Protein AF-A0AA91D8T7-F1 (afdb_monomer_lite)

InterPro domains:
  IPR045374 Cas5fv helical domain [PF20158] (103-261)
  IPR047583 CRISPR-associated protein Cas5fv [cd21143] (1-328)

Structure (mmCIF, N/CA/C/O backbone):
data_AF-A0AA91D8T7-F1
#
_entry.id   AF-A0AA91D8T7-F1
#
loop_
_atom_site.group_PDB
_atom_site.id
_atom_site.type_symbol
_atom_site.label_atom_id
_atom_site.label_alt_id
_atom_site.label_comp_id
_atom_site.label_asym_id
_atom_site.label_entity_id
_atom_site.label_seq_id
_atom_site.pdbx_PDB_ins_code
_atom_site.Cartn_x
_atom_site.Cartn_y
_atom_site.Cartn_z
_atom_site.occupancy
_atom_site.B_iso_or_equiv
_atom_site.auth_seq_id
_atom_site.auth_comp_id
_atom_site.auth_asym_id
_atom_site.auth_atom_id
_atom_site.pdbx_PDB_model_num
ATOM 1 N N . MET A 1 1 ? 29.525 -0.185 -35.164 1.00 95.81 1 MET A N 1
ATOM 2 C CA . MET A 1 1 ? 28.120 0.261 -35.292 1.00 95.81 1 MET A CA 1
ATOM 3 C C . MET A 1 1 ? 27.741 1.200 -34.155 1.00 95.81 1 MET A C 1
ATOM 5 O O . MET A 1 1 ? 28.130 0.978 -33.016 1.00 95.81 1 MET A O 1
ATOM 9 N N . PHE A 1 2 ? 26.960 2.231 -34.449 1.00 97.94 2 PHE A N 1
ATOM 10 C CA . PHE A 1 2 ? 26.459 3.235 -33.519 1.00 97.94 2 PHE A CA 1
ATOM 11 C C . PHE A 1 2 ? 24.945 3.386 -33.686 1.00 97.94 2 PHE A C 1
ATOM 13 O O . PHE A 1 2 ? 24.460 3.534 -34.807 1.00 97.94 2 PHE A O 1
ATOM 20 N N . ILE A 1 3 ? 24.209 3.381 -32.575 1.00 98.12 3 ILE A N 1
ATOM 21 C CA . ILE A 1 3 ? 22.750 3.539 -32.544 1.00 98.12 3 ILE A CA 1
ATOM 22 C C . ILE A 1 3 ? 22.409 4.720 -31.636 1.00 98.12 3 ILE A C 1
ATOM 24 O O . ILE A 1 3 ? 22.779 4.745 -30.460 1.00 98.12 3 ILE A O 1
ATOM 28 N N . LYS A 1 4 ? 21.674 5.692 -32.177 1.00 98.31 4 LYS A N 1
ATOM 29 C CA . LYS A 1 4 ? 21.185 6.867 -31.453 1.00 98.31 4 LYS A CA 1
ATOM 30 C C . LYS A 1 4 ? 19.687 6.753 -31.236 1.00 98.31 4 LYS A C 1
ATOM 32 O O . LYS A 1 4 ? 18.922 6.635 -32.189 1.00 98.31 4 LYS A O 1
ATOM 37 N N . ILE A 1 5 ? 19.258 6.837 -29.985 1.00 98.38 5 ILE A N 1
ATOM 38 C CA . ILE A 1 5 ? 17.854 6.736 -29.591 1.00 98.38 5 ILE A CA 1
ATOM 39 C C . ILE A 1 5 ? 17.452 8.030 -28.908 1.00 98.38 5 ILE A C 1
ATOM 41 O O . ILE A 1 5 ? 17.995 8.376 -27.859 1.00 98.38 5 ILE A O 1
ATOM 45 N N . ARG A 1 6 ? 16.461 8.728 -29.457 1.00 98.19 6 ARG A N 1
ATOM 46 C CA . ARG A 1 6 ? 15.873 9.882 -28.781 1.00 98.19 6 ARG A CA 1
ATOM 47 C C . ARG A 1 6 ? 14.737 9.416 -27.887 1.00 98.19 6 ARG A C 1
ATOM 49 O O . ARG A 1 6 ? 13.946 8.562 -28.287 1.00 98.19 6 ARG A O 1
ATOM 56 N N . TYR A 1 7 ? 14.648 9.973 -26.684 1.00 97.94 7 TYR A N 1
ATOM 57 C CA . TYR A 1 7 ? 13.581 9.649 -25.749 1.00 97.94 7 TYR A CA 1
ATOM 58 C C . TYR A 1 7 ? 13.034 10.880 -25.029 1.00 97.94 7 TYR A C 1
ATOM 60 O O . TYR A 1 7 ? 13.740 11.842 -24.742 1.00 97.94 7 TYR A O 1
ATOM 68 N N . GLU A 1 8 ? 11.757 10.805 -24.680 1.00 96.88 8 GLU A N 1
ATOM 69 C CA . GLU A 1 8 ? 10.994 11.851 -24.017 1.00 96.88 8 GLU A CA 1
ATOM 70 C C . GLU A 1 8 ? 10.190 11.253 -22.861 1.00 96.88 8 GLU A C 1
ATOM 72 O O . GLU A 1 8 ? 9.636 10.153 -22.954 1.00 96.88 8 GLU A O 1
ATOM 77 N N . SER A 1 9 ? 10.080 11.998 -21.761 1.00 95.06 9 SER A N 1
ATOM 78 C CA . SER A 1 9 ? 9.218 11.651 -20.625 1.00 95.06 9 SER A CA 1
ATOM 79 C C . SER A 1 9 ? 9.420 10.247 -20.009 1.00 95.06 9 SER A C 1
ATOM 81 O O . SER A 1 9 ? 8.470 9.657 -19.485 1.00 95.06 9 SER A O 1
ATOM 83 N N . SER A 1 10 ? 10.645 9.713 -20.025 1.00 96.00 10 SER A N 1
ATOM 84 C CA . SER A 1 10 ? 10.987 8.408 -19.435 1.00 96.00 10 SER A CA 1
ATOM 85 C C . SER A 1 10 ? 10.989 8.478 -17.904 1.00 96.00 10 SER A C 1
ATOM 87 O O . SER A 1 10 ? 11.638 9.349 -17.319 1.00 96.00 10 SER A O 1
ATOM 89 N N . TRP A 1 11 ? 10.268 7.573 -17.231 1.00 95.75 11 TRP A N 1
ATOM 90 C CA . TRP A 1 11 ? 10.231 7.515 -15.765 1.00 95.75 11 TRP A CA 1
ATOM 91 C C . TRP A 1 11 ? 11.474 6.815 -15.214 1.00 95.75 11 TRP A C 1
ATOM 93 O O . TRP A 1 11 ? 11.769 5.669 -15.557 1.00 95.75 11 TRP A O 1
ATOM 103 N N . ARG A 1 12 ? 12.141 7.464 -14.259 1.00 94.19 12 ARG A N 1
ATOM 104 C CA . ARG A 1 12 ? 13.389 7.008 -13.629 1.00 94.19 12 ARG A CA 1
ATOM 105 C C . ARG A 1 12 ? 13.170 6.449 -12.219 1.00 94.19 12 ARG A C 1
ATOM 107 O O . ARG A 1 12 ? 14.055 6.519 -11.372 1.00 94.19 12 ARG A O 1
ATOM 114 N N . ASN A 1 13 ? 12.000 5.863 -11.948 1.00 91.88 13 ASN A N 1
ATOM 115 C CA . ASN A 1 13 ? 11.686 5.225 -10.664 1.00 91.88 13 ASN A CA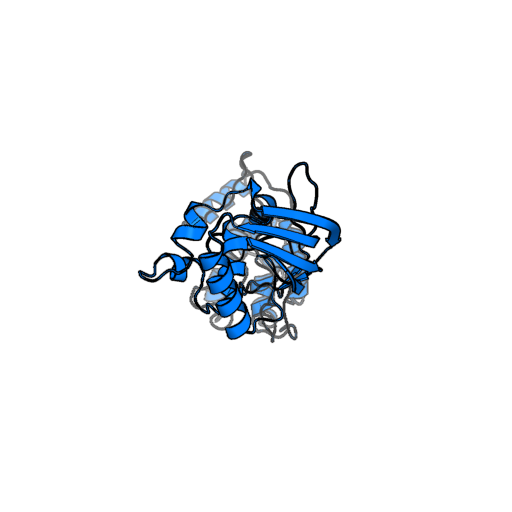 1
ATOM 116 C C . ASN A 1 13 ? 11.027 3.849 -10.839 1.00 91.88 13 ASN A C 1
ATOM 118 O O . ASN A 1 13 ? 10.183 3.637 -11.717 1.00 91.88 13 ASN A O 1
ATOM 122 N N . SER A 1 14 ? 11.355 2.919 -9.939 1.00 88.88 14 SER A N 1
ATOM 123 C CA . SER A 1 14 ? 10.645 1.646 -9.789 1.00 88.88 14 SER A CA 1
ATOM 124 C C . SER A 1 14 ? 9.710 1.670 -8.579 1.00 88.88 14 SER A C 1
ATOM 126 O O . SER A 1 14 ? 10.024 2.252 -7.549 1.00 88.88 14 SER A O 1
ATOM 128 N N . PHE A 1 15 ? 8.576 0.975 -8.691 1.00 86.44 15 PHE A N 1
ATOM 129 C CA . PHE A 1 15 ? 7.615 0.773 -7.592 1.00 86.44 15 PHE A CA 1
ATOM 130 C C . PHE A 1 15 ? 7.426 -0.710 -7.271 1.00 86.44 15 PHE A C 1
ATOM 132 O O . PHE A 1 15 ? 6.439 -1.091 -6.639 1.00 86.44 15 PHE A O 1
ATOM 139 N N . LEU A 1 16 ? 8.333 -1.547 -7.779 1.00 83.12 16 LEU A N 1
ATOM 140 C CA . LEU A 1 16 ? 8.321 -2.987 -7.589 1.00 83.12 16 LEU A CA 1
ATOM 141 C C . LEU A 1 16 ? 9.556 -3.423 -6.796 1.00 83.12 16 LEU A C 1
ATOM 143 O O . LEU A 1 16 ? 10.654 -2.887 -6.973 1.00 83.12 16 LEU A O 1
ATOM 147 N N . GLU A 1 17 ? 9.362 -4.416 -5.940 1.00 80.06 17 GLU A N 1
ATOM 148 C CA . GLU A 1 17 ? 10.402 -5.168 -5.240 1.00 80.06 17 GLU A CA 1
ATOM 149 C C . GLU A 1 17 ? 10.082 -6.650 -5.407 1.00 80.06 17 GLU A C 1
ATOM 151 O O . GLU A 1 17 ? 8.986 -7.069 -5.043 1.00 80.06 17 GLU A O 1
ATOM 156 N N . ASP A 1 18 ? 10.974 -7.410 -6.045 1.00 78.62 18 ASP A N 1
ATOM 157 C CA . ASP A 1 18 ? 10.772 -8.836 -6.350 1.00 78.62 18 ASP A CA 1
ATOM 158 C C . ASP A 1 18 ? 9.411 -9.125 -7.014 1.00 78.62 18 ASP A C 1
ATOM 160 O O . ASP A 1 18 ? 8.680 -10.047 -6.657 1.00 78.62 18 ASP A O 1
ATOM 164 N N . GLY A 1 19 ? 9.013 -8.247 -7.945 1.00 74.75 19 GLY A N 1
ATOM 165 C CA . GLY A 1 19 ? 7.729 -8.313 -8.652 1.00 74.75 19 GLY A CA 1
ATOM 166 C C . GLY A 1 19 ? 6.506 -7.836 -7.853 1.00 74.75 19 GLY A C 1
ATOM 167 O O . GLY A 1 19 ? 5.416 -7.750 -8.416 1.00 74.75 19 GLY A O 1
ATOM 168 N N . LYS A 1 20 ? 6.655 -7.470 -6.575 1.00 79.69 20 LYS A N 1
ATOM 169 C CA . LYS A 1 20 ? 5.558 -7.002 -5.710 1.00 79.69 20 LYS A CA 1
ATOM 170 C C . LYS A 1 20 ? 5.459 -5.481 -5.694 1.00 79.69 20 LYS A C 1
ATOM 172 O O . LYS A 1 20 ? 6.465 -4.784 -5.582 1.00 79.69 20 LYS A O 1
ATOM 177 N N . TYR A 1 21 ? 4.233 -4.960 -5.765 1.00 80.88 21 TYR A N 1
ATOM 178 C CA . TYR A 1 21 ? 3.965 -3.523 -5.704 1.00 80.88 21 TYR A CA 1
ATOM 179 C C . TYR A 1 21 ? 4.204 -2.962 -4.299 1.00 80.88 21 TYR A C 1
ATOM 181 O O . TYR A 1 21 ? 3.548 -3.368 -3.341 1.00 80.88 21 TYR A O 1
ATOM 189 N N . ILE A 1 22 ? 5.126 -2.002 -4.194 1.00 78.12 22 ILE A N 1
ATOM 190 C CA . ILE A 1 22 ? 5.501 -1.325 -2.940 1.00 78.12 22 ILE A CA 1
ATOM 191 C C . ILE A 1 22 ? 5.157 0.175 -2.943 1.00 78.12 22 ILE A C 1
ATOM 193 O O . ILE A 1 22 ? 5.543 0.901 -2.035 1.00 78.12 22 ILE A O 1
ATOM 197 N N . GLY A 1 23 ? 4.427 0.653 -3.958 1.00 71.12 23 GLY A N 1
ATOM 198 C CA . GLY A 1 23 ? 4.062 2.068 -4.114 1.00 71.12 23 GLY A CA 1
ATOM 199 C C . GLY A 1 23 ? 2.785 2.510 -3.382 1.00 71.12 23 GLY A C 1
ATOM 200 O O . GLY A 1 23 ? 2.377 3.659 -3.544 1.00 71.12 23 GLY A O 1
ATOM 201 N N . ALA A 1 24 ? 2.134 1.631 -2.608 1.00 67.19 24 ALA A N 1
ATOM 202 C CA . ALA A 1 24 ? 0.864 1.911 -1.927 1.00 67.19 24 ALA A CA 1
ATOM 203 C C . ALA A 1 24 ? 1.047 2.611 -0.566 1.00 67.19 24 ALA A C 1
ATOM 205 O O . ALA A 1 24 ? 1.738 2.079 0.302 1.00 67.19 24 ALA A O 1
ATOM 206 N N . VAL A 1 25 ? 0.344 3.720 -0.303 1.00 59.00 25 VAL A N 1
ATOM 207 C CA . VAL A 1 25 ? 0.373 4.453 0.989 1.00 59.00 25 VAL A CA 1
ATOM 208 C C . VAL A 1 25 ? -0.039 3.600 2.195 1.00 59.00 25 VAL A C 1
ATOM 210 O O . VAL A 1 25 ? 0.453 3.835 3.295 1.00 59.00 25 VAL A O 1
ATOM 213 N N . SER A 1 26 ? -0.843 2.547 2.014 1.00 50.38 26 SER A N 1
ATOM 214 C CA . SER A 1 26 ? -1.133 1.556 3.069 1.00 50.38 26 SER A CA 1
ATOM 215 C C . SER A 1 26 ? 0.127 0.847 3.597 1.00 50.38 26 SER A C 1
ATOM 217 O O . SER A 1 26 ? 0.119 0.269 4.682 1.00 50.38 26 SER A O 1
ATOM 219 N N . THR A 1 27 ? 1.247 0.970 2.880 1.00 52.41 27 THR A N 1
ATOM 220 C CA . THR A 1 27 ? 2.593 0.589 3.308 1.00 52.41 27 THR A CA 1
ATOM 221 C C . THR A 1 27 ? 3.473 1.794 3.656 1.00 52.41 27 THR A C 1
ATOM 223 O O . THR A 1 27 ? 4.673 1.752 3.420 1.00 52.41 27 THR A O 1
ATOM 226 N N . GLN A 1 28 ? 2.927 2.858 4.259 1.00 51.66 28 GLN A N 1
ATOM 227 C CA . GLN A 1 28 ? 3.659 4.071 4.677 1.00 51.66 28 GLN A CA 1
ATOM 228 C C . GLN A 1 28 ? 5.025 3.787 5.324 1.00 51.66 28 GLN A C 1
ATOM 230 O O . GLN A 1 28 ? 5.981 4.505 5.055 1.00 51.66 28 GLN A O 1
ATOM 235 N N . LYS A 1 29 ? 5.146 2.725 6.133 1.00 52.88 29 LYS A N 1
ATOM 236 C CA . LYS A 1 29 ? 6.428 2.301 6.718 1.00 52.88 29 LYS A CA 1
ATOM 237 C C . LYS A 1 29 ? 7.417 1.749 5.673 1.00 52.88 29 LYS A C 1
ATOM 239 O O . LYS A 1 29 ? 8.575 2.137 5.673 1.00 52.88 29 LYS A O 1
ATOM 244 N N . LYS A 1 30 ? 6.957 0.925 4.722 1.00 54.66 30 LYS A N 1
ATOM 245 C CA . LYS A 1 30 ? 7.791 0.406 3.619 1.00 54.66 30 LYS A CA 1
ATOM 246 C C . LYS A 1 30 ? 8.099 1.466 2.562 1.00 54.66 30 LYS A C 1
ATOM 248 O O . LYS A 1 30 ? 9.193 1.456 2.019 1.00 54.66 30 LYS A O 1
ATOM 253 N N . LEU A 1 31 ? 7.183 2.399 2.292 1.00 57.69 31 LEU A N 1
ATOM 254 C CA . LEU A 1 31 ? 7.450 3.548 1.421 1.00 57.69 31 LEU A CA 1
ATOM 255 C C . LEU A 1 31 ? 8.511 4.477 2.015 1.00 57.69 31 LEU A C 1
ATOM 257 O O . LEU A 1 31 ? 9.347 4.980 1.271 1.00 57.69 31 LEU A O 1
ATOM 261 N N . LYS A 1 32 ? 8.497 4.655 3.342 1.00 58.66 32 LYS A N 1
ATOM 262 C CA . LYS A 1 32 ? 9.509 5.415 4.087 1.00 58.66 32 LYS A CA 1
ATOM 263 C C . LYS A 1 32 ? 10.893 4.763 4.064 1.00 58.66 32 LYS A C 1
ATOM 265 O O . LYS A 1 32 ? 11.894 5.452 3.933 1.00 58.66 32 LYS A O 1
ATOM 270 N N . GLU A 1 33 ? 10.953 3.438 4.176 1.00 61.12 33 GLU A N 1
ATOM 271 C CA . GLU A 1 33 ? 12.225 2.708 4.296 1.00 61.12 33 GLU A CA 1
ATOM 272 C C . GLU A 1 33 ? 12.789 2.221 2.945 1.00 61.12 33 GLU A C 1
ATOM 274 O O . GLU A 1 33 ? 14.000 2.101 2.793 1.00 61.12 33 GLU A O 1
ATOM 279 N N . LYS A 1 34 ? 11.931 1.916 1.960 1.00 64.50 34 LYS A N 1
ATOM 280 C CA . LYS A 1 34 ? 12.297 1.224 0.703 1.00 64.50 34 LYS A CA 1
ATOM 281 C C . LYS A 1 34 ? 11.563 1.728 -0.550 1.00 64.50 34 LYS A C 1
ATOM 283 O O . LYS A 1 34 ? 11.742 1.167 -1.631 1.00 64.50 34 LYS A O 1
ATOM 288 N N . GLY A 1 35 ? 10.697 2.737 -0.422 1.00 66.25 35 GLY A N 1
ATOM 289 C CA . GLY A 1 35 ? 9.784 3.160 -1.493 1.00 66.25 35 GLY A CA 1
ATOM 290 C C . GLY A 1 35 ? 10.431 3.988 -2.597 1.00 66.25 35 GLY A C 1
ATOM 291 O O . GLY A 1 35 ? 9.975 3.936 -3.737 1.00 66.25 35 GLY A O 1
ATOM 292 N N . TYR A 1 36 ? 11.489 4.734 -2.277 1.00 80.88 36 TYR A N 1
ATOM 293 C CA . TYR A 1 36 ? 12.219 5.519 -3.265 1.00 80.88 36 TYR A CA 1
ATOM 294 C C . TYR A 1 36 ? 13.280 4.656 -3.951 1.00 80.88 36 TYR A C 1
ATOM 296 O O . TYR A 1 36 ? 14.318 4.350 -3.369 1.00 80.88 36 TYR A O 1
ATOM 304 N N . LYS A 1 37 ? 13.010 4.252 -5.196 1.00 86.12 37 LYS A N 1
ATOM 305 C CA . LYS A 1 37 ? 13.933 3.445 -6.009 1.00 86.12 37 LYS A CA 1
ATOM 306 C C . LYS A 1 37 ? 14.255 4.161 -7.319 1.00 86.12 37 LYS A C 1
ATOM 308 O O . LYS A 1 37 ? 13.582 3.884 -8.318 1.00 86.12 37 LYS A O 1
ATOM 313 N N . PRO A 1 38 ? 15.224 5.093 -7.327 1.00 89.12 38 PRO A N 1
ATOM 314 C CA . PRO A 1 38 ? 15.679 5.714 -8.562 1.00 89.12 38 PRO A CA 1
ATOM 315 C C . PRO A 1 38 ? 16.321 4.658 -9.472 1.00 89.12 38 PRO A C 1
ATOM 317 O O . PRO A 1 38 ? 16.889 3.667 -9.003 1.00 89.12 38 PRO A O 1
ATOM 320 N N . LYS A 1 39 ? 16.179 4.841 -10.782 1.00 91.94 39 LYS A N 1
ATOM 321 C CA . LYS A 1 39 ? 16.702 3.950 -11.817 1.00 91.94 39 LYS A CA 1
ATOM 322 C C . LYS A 1 39 ? 17.387 4.769 -12.903 1.00 91.94 39 LYS A C 1
ATOM 324 O O . LYS A 1 39 ? 16.770 5.648 -13.499 1.00 91.94 39 LYS A O 1
ATOM 329 N N . SER A 1 40 ? 18.650 4.455 -13.155 1.00 92.19 40 SER A N 1
ATOM 330 C CA . SER A 1 40 ? 19.395 4.891 -14.332 1.00 92.19 40 SER A CA 1
ATOM 331 C C . SER A 1 40 ? 19.218 3.890 -15.475 1.00 92.19 40 SER A C 1
ATOM 333 O O . SER A 1 40 ? 18.722 2.778 -15.270 1.00 92.19 40 SER A O 1
ATOM 335 N N . ILE A 1 41 ? 19.620 4.295 -16.680 1.00 94.81 41 ILE A N 1
ATOM 336 C CA . ILE A 1 41 ? 19.829 3.349 -17.774 1.00 94.81 41 ILE A CA 1
ATOM 337 C C . ILE A 1 41 ? 21.033 2.484 -17.406 1.00 94.81 41 ILE A C 1
ATOM 339 O O . ILE A 1 41 ? 22.042 2.980 -16.912 1.00 94.81 41 ILE A O 1
ATOM 343 N N . THR A 1 42 ? 20.884 1.182 -17.606 1.00 94.88 42 THR A N 1
ATOM 344 C CA . THR A 1 42 ? 21.917 0.171 -17.368 1.00 94.88 42 THR A CA 1
ATOM 345 C C . THR A 1 42 ? 22.103 -0.665 -18.625 1.00 94.88 42 THR A C 1
ATOM 347 O O . THR A 1 42 ? 21.246 -0.643 -19.516 1.00 94.88 42 THR A O 1
ATOM 350 N N . LYS A 1 43 ? 23.153 -1.489 -18.653 1.00 96.00 43 LYS A N 1
ATOM 351 C CA . LYS A 1 43 ? 23.339 -2.516 -19.681 1.00 96.00 43 LYS A CA 1
ATOM 352 C C . LYS A 1 43 ? 22.085 -3.366 -19.912 1.00 96.00 43 LYS A C 1
ATOM 354 O O . LYS A 1 43 ? 21.664 -3.508 -21.050 1.00 96.00 43 LYS A O 1
ATOM 359 N N . ASP A 1 44 ? 21.402 -3.825 -18.860 1.00 95.38 44 ASP A N 1
ATOM 360 C CA . ASP A 1 44 ? 20.132 -4.567 -18.999 1.00 95.38 44 ASP A CA 1
ATOM 361 C C . ASP A 1 44 ? 19.046 -3.773 -19.740 1.00 95.38 44 ASP A C 1
ATOM 363 O O . ASP A 1 44 ? 18.275 -4.331 -20.520 1.00 95.38 44 ASP A O 1
ATOM 367 N N . THR A 1 45 ? 18.976 -2.459 -19.504 1.00 95.75 45 THR A N 1
ATOM 368 C CA . THR A 1 45 ? 18.015 -1.590 -20.197 1.00 95.75 45 THR A CA 1
ATOM 369 C C . THR A 1 45 ? 18.342 -1.525 -21.686 1.00 95.75 45 THR A C 1
ATOM 371 O O . THR A 1 45 ? 17.445 -1.680 -22.512 1.00 95.75 45 THR A O 1
ATOM 374 N N . VAL A 1 46 ? 19.623 -1.351 -22.023 1.00 97.31 46 VAL A N 1
ATOM 375 C CA . VAL A 1 46 ? 20.111 -1.327 -23.409 1.00 97.31 46 VAL A CA 1
ATOM 376 C C . VAL A 1 46 ? 19.883 -2.668 -24.097 1.00 97.31 46 VAL A C 1
ATOM 378 O O . VAL A 1 46 ? 19.319 -2.694 -25.185 1.00 97.31 46 VAL A O 1
ATOM 381 N N . MET A 1 47 ? 20.209 -3.786 -23.448 1.00 97.62 47 MET A N 1
ATOM 382 C CA . MET A 1 47 ? 19.979 -5.116 -24.014 1.00 97.62 47 MET A CA 1
ATOM 383 C C . MET A 1 47 ? 18.498 -5.390 -24.253 1.00 97.62 47 MET A C 1
ATOM 385 O O . MET A 1 47 ? 18.138 -5.945 -25.289 1.00 97.62 47 MET A O 1
ATOM 389 N N . GLY A 1 48 ? 17.622 -4.959 -23.342 1.00 97.00 48 GLY A N 1
ATOM 390 C CA . GLY A 1 48 ? 16.178 -5.034 -23.554 1.00 97.00 48 GLY A CA 1
ATOM 391 C C . GLY A 1 48 ? 15.724 -4.237 -24.780 1.00 97.00 48 GLY A C 1
ATOM 392 O O . GLY A 1 48 ? 14.886 -4.714 -25.542 1.00 97.00 48 GLY A O 1
ATOM 393 N N . VAL A 1 49 ? 16.305 -3.055 -25.000 1.00 97.25 49 VAL A N 1
ATOM 394 C CA . VAL A 1 49 ? 16.037 -2.230 -26.186 1.00 97.25 49 VAL A CA 1
ATOM 395 C C . VAL A 1 49 ? 16.553 -2.900 -27.460 1.00 97.25 49 VAL A C 1
ATOM 397 O O . VAL A 1 49 ? 15.785 -3.025 -28.405 1.00 97.25 49 VAL A O 1
ATOM 400 N N . LEU A 1 50 ? 17.795 -3.389 -27.486 1.00 97.69 50 LEU A N 1
ATOM 401 C CA . LEU A 1 50 ? 18.368 -4.062 -28.660 1.00 97.69 50 LEU A CA 1
ATOM 402 C C . LEU A 1 50 ? 17.563 -5.311 -29.055 1.00 97.69 50 LEU A C 1
ATOM 404 O O . LEU A 1 50 ? 17.205 -5.467 -30.220 1.00 97.69 50 LEU A O 1
ATOM 408 N N . ASN A 1 51 ? 17.179 -6.141 -28.078 1.00 97.88 51 ASN A N 1
ATOM 409 C CA . ASN A 1 51 ? 16.268 -7.271 -28.292 1.00 97.88 51 ASN A CA 1
ATOM 410 C C . ASN A 1 51 ? 14.923 -6.804 -28.860 1.00 97.88 51 ASN A C 1
ATOM 412 O O . ASN A 1 51 ? 14.420 -7.365 -29.834 1.00 97.88 51 ASN A O 1
ATOM 416 N N . ARG A 1 52 ? 14.354 -5.732 -28.297 1.00 97.06 52 ARG A N 1
ATOM 417 C CA . ARG A 1 52 ? 13.088 -5.182 -28.783 1.00 97.06 52 ARG A CA 1
ATOM 418 C C . ARG A 1 52 ? 13.186 -4.687 -30.226 1.00 97.06 52 ARG A C 1
ATOM 420 O O . ARG A 1 52 ? 12.193 -4.849 -30.934 1.00 97.06 52 ARG A O 1
ATOM 427 N N . LEU A 1 53 ? 14.315 -4.097 -30.634 1.00 97.75 53 LEU A N 1
ATOM 428 C CA . LEU A 1 53 ? 14.540 -3.560 -31.982 1.00 97.75 53 LEU A CA 1
ATOM 429 C C . LEU A 1 53 ? 14.597 -4.653 -33.052 1.00 97.75 53 LEU A C 1
ATOM 431 O O . LEU A 1 53 ? 14.054 -4.440 -34.126 1.00 97.75 53 LEU A O 1
ATOM 435 N N . ILE A 1 54 ? 15.146 -5.832 -32.743 1.00 97.38 54 ILE A N 1
ATOM 436 C CA . ILE A 1 54 ? 15.128 -6.994 -33.656 1.00 97.38 54 ILE A CA 1
ATOM 437 C C . ILE A 1 54 ? 13.825 -7.811 -33.577 1.00 97.38 54 ILE A C 1
ATOM 439 O O . ILE A 1 54 ? 13.732 -8.903 -34.129 1.00 97.38 54 ILE A O 1
ATOM 443 N N . GLY A 1 55 ? 12.815 -7.315 -32.856 1.00 96.62 55 GLY A N 1
ATOM 444 C CA . GLY A 1 55 ? 11.495 -7.943 -32.783 1.00 96.62 55 GLY A CA 1
ATOM 445 C C . GLY A 1 55 ? 11.334 -9.043 -31.728 1.00 96.62 55 GLY A C 1
ATOM 446 O O . GLY A 1 55 ? 10.294 -9.704 -31.729 1.00 96.62 55 GLY A O 1
ATOM 447 N N . GLU A 1 56 ? 12.280 -9.218 -30.798 1.00 96.69 56 GLU A N 1
ATOM 448 C CA . GLU A 1 56 ? 12.142 -10.184 -29.699 1.00 96.69 56 GLU A CA 1
ATOM 449 C C . GLU A 1 56 ? 10.900 -9.867 -28.845 1.00 96.69 56 GLU A C 1
ATOM 451 O O . GLU A 1 56 ? 10.707 -8.744 -28.367 1.00 96.69 56 GLU A O 1
ATOM 456 N N . GLN A 1 57 ? 10.042 -10.874 -28.659 1.00 94.50 57 GLN A N 1
ATOM 457 C CA . GLN A 1 57 ? 8.782 -10.767 -27.909 1.00 94.50 57 GLN A CA 1
ATOM 458 C C . GLN A 1 57 ? 8.900 -11.333 -26.490 1.00 94.50 57 GLN A C 1
ATOM 460 O O . GLN A 1 57 ? 8.074 -11.045 -25.616 1.00 94.50 57 GLN A O 1
ATOM 465 N N . ARG A 1 58 ? 9.909 -12.172 -26.241 1.00 95.50 58 ARG A N 1
ATOM 466 C CA . ARG A 1 58 ? 10.191 -12.731 -24.921 1.00 95.50 58 ARG A CA 1
ATOM 467 C C . ARG A 1 58 ? 10.768 -11.644 -24.017 1.00 95.50 58 ARG A C 1
ATOM 469 O O . ARG A 1 58 ? 11.362 -10.662 -24.449 1.00 95.50 58 ARG A O 1
ATOM 476 N N . LYS A 1 59 ? 10.608 -11.837 -22.710 1.00 94.81 59 LYS A N 1
ATOM 477 C CA . LYS A 1 59 ? 11.311 -11.014 -21.722 1.00 94.81 59 LYS A CA 1
ATOM 478 C C . LYS A 1 59 ? 12.819 -11.278 -21.815 1.00 94.81 59 LYS A C 1
ATOM 480 O O . LYS A 1 59 ? 13.220 -12.398 -22.118 1.00 94.81 59 LYS A O 1
ATOM 485 N N . LEU A 1 60 ? 13.630 -10.266 -21.506 1.00 95.56 60 LEU A N 1
ATOM 486 C CA . LEU A 1 60 ? 15.093 -10.326 -21.618 1.00 95.56 60 LEU A CA 1
ATOM 487 C C . LEU A 1 60 ? 15.713 -11.507 -20.852 1.00 95.56 60 LEU A C 1
ATOM 489 O O . LEU A 1 60 ? 16.595 -12.181 -21.369 1.00 95.56 60 LEU A O 1
ATOM 493 N N . ASP A 1 61 ? 15.221 -11.798 -19.647 1.00 94.38 61 ASP A N 1
ATOM 494 C CA . ASP A 1 61 ? 15.647 -12.948 -18.840 1.00 94.38 61 ASP A CA 1
ATOM 495 C C . ASP A 1 61 ? 15.393 -14.285 -19.550 1.00 94.38 61 ASP A C 1
ATOM 497 O O . ASP A 1 61 ? 16.222 -15.190 -19.500 1.00 94.38 61 ASP A O 1
ATOM 501 N N . LYS A 1 62 ? 14.266 -14.412 -20.253 1.00 94.94 62 LYS A N 1
ATOM 502 C CA . LYS A 1 62 ? 13.961 -15.600 -21.058 1.00 94.94 62 LYS A CA 1
ATOM 503 C C . LYS A 1 62 ? 14.791 -15.666 -22.336 1.00 94.94 62 LYS A C 1
ATOM 505 O O . LYS A 1 62 ? 15.198 -16.761 -22.704 1.00 94.94 62 LYS A O 1
ATOM 510 N N . ALA A 1 63 ? 15.036 -14.530 -22.990 1.00 96.19 63 ALA A N 1
ATOM 511 C CA . ALA A 1 63 ? 15.861 -14.466 -24.195 1.00 96.19 63 ALA A CA 1
ATOM 512 C C . ALA A 1 63 ? 17.307 -14.896 -23.899 1.00 96.19 63 ALA A C 1
ATOM 514 O O . ALA A 1 63 ? 17.828 -15.764 -24.590 1.00 96.19 63 ALA A O 1
ATOM 515 N N . ARG A 1 64 ? 17.901 -14.394 -22.806 1.00 96.25 64 ARG A N 1
ATOM 516 C CA . ARG A 1 64 ? 19.259 -14.757 -22.355 1.00 96.25 64 ARG A CA 1
ATOM 517 C C . ARG A 1 64 ? 19.444 -16.243 -22.048 1.00 96.25 64 ARG A C 1
ATOM 519 O O . ARG A 1 64 ? 20.536 -16.766 -22.208 1.00 96.25 64 ARG A O 1
ATOM 526 N N . ASN A 1 65 ? 18.391 -16.918 -21.591 1.00 95.00 65 ASN A N 1
ATOM 527 C CA . ASN A 1 65 ? 18.435 -18.348 -21.274 1.00 95.00 65 ASN A CA 1
ATOM 528 C C . ASN A 1 65 ? 18.195 -19.247 -22.499 1.00 95.00 65 ASN A C 1
ATOM 530 O O . ASN A 1 65 ? 18.178 -20.470 -22.365 1.00 95.00 65 ASN A O 1
ATOM 534 N N . SER A 1 66 ? 17.950 -18.662 -23.671 1.00 94.25 66 SER A N 1
ATOM 535 C CA . SER A 1 66 ? 17.745 -19.406 -24.908 1.00 94.25 66 SER A CA 1
ATOM 536 C C . SER A 1 66 ? 19.087 -19.822 -25.507 1.00 94.25 66 SER A C 1
ATOM 538 O O . SER A 1 66 ? 20.037 -19.044 -25.503 1.00 94.25 66 SER A O 1
ATOM 540 N N . SER A 1 67 ? 19.169 -21.031 -26.066 1.00 92.31 67 SER A N 1
ATOM 541 C CA . SER A 1 67 ? 20.397 -21.529 -26.710 1.00 92.31 67 SER A CA 1
ATOM 542 C C . SER A 1 67 ? 20.786 -20.750 -27.969 1.00 92.31 67 SER A C 1
ATOM 544 O O . SER A 1 67 ? 21.932 -20.801 -28.395 1.00 92.31 67 SER A O 1
ATOM 546 N N . ASP A 1 68 ? 19.825 -20.055 -28.570 1.00 93.25 68 ASP A N 1
ATOM 547 C CA . ASP A 1 68 ? 19.936 -19.254 -29.787 1.00 93.25 68 ASP A CA 1
ATOM 548 C C . ASP A 1 68 ? 19.908 -17.742 -29.498 1.00 93.25 68 ASP A C 1
ATOM 550 O O . ASP A 1 68 ? 19.468 -16.950 -30.332 1.00 93.25 68 ASP A O 1
ATOM 554 N N . TYR A 1 69 ? 20.335 -17.317 -28.302 1.00 96.81 69 TYR A N 1
ATOM 555 C CA . TYR A 1 69 ? 20.342 -15.902 -27.938 1.00 96.81 69 TYR A CA 1
ATOM 556 C C . TYR A 1 69 ? 21.266 -15.086 -28.856 1.00 96.81 69 TYR A C 1
ATOM 558 O O . TYR A 1 69 ? 22.484 -15.083 -28.696 1.00 96.81 69 TYR A O 1
ATOM 566 N N . TYR A 1 70 ? 20.665 -14.354 -29.798 1.00 96.50 70 TYR A N 1
ATOM 567 C CA . TYR A 1 70 ? 21.377 -13.611 -30.843 1.00 96.50 70 TYR A CA 1
ATOM 568 C C . TYR A 1 70 ? 22.440 -12.648 -30.295 1.00 96.50 70 TYR A C 1
ATOM 570 O O . TYR A 1 70 ? 23.551 -12.569 -30.811 1.00 96.50 70 TYR A O 1
ATOM 578 N N . PHE A 1 71 ? 22.123 -11.931 -29.216 1.00 97.00 71 PHE A N 1
ATOM 579 C CA . PHE A 1 71 ? 23.030 -10.942 -28.642 1.00 97.00 71 PHE A CA 1
ATOM 580 C C . PHE A 1 71 ? 24.072 -11.530 -27.685 1.00 97.00 71 PHE A C 1
ATOM 582 O O . PHE A 1 71 ? 24.765 -10.750 -27.043 1.00 97.00 71 PHE A O 1
ATOM 589 N N . ASN A 1 72 ? 24.221 -12.854 -27.565 1.00 95.75 72 ASN A N 1
ATOM 590 C CA . ASN A 1 72 ? 25.147 -13.456 -26.600 1.00 95.75 72 ASN A CA 1
ATOM 591 C C . ASN A 1 72 ? 26.574 -12.891 -26.719 1.00 95.75 72 ASN A C 1
ATOM 593 O O . ASN A 1 72 ? 27.155 -12.428 -25.738 1.00 95.75 72 ASN A O 1
ATOM 597 N N . ASP A 1 73 ? 27.106 -12.845 -27.939 1.00 94.19 73 ASP A N 1
ATOM 598 C CA . ASP A 1 73 ? 28.482 -12.404 -28.176 1.00 94.19 73 ASP A CA 1
ATOM 599 C C . ASP A 1 73 ? 28.616 -10.877 -28.094 1.00 94.19 73 ASP A C 1
ATOM 601 O O . ASP A 1 73 ? 29.582 -10.364 -27.529 1.00 94.19 73 ASP A O 1
ATOM 605 N N . ILE A 1 74 ? 27.607 -10.147 -28.582 1.00 94.50 74 ILE A N 1
ATOM 606 C CA . ILE A 1 74 ? 27.546 -8.678 -28.531 1.00 94.50 74 ILE A CA 1
ATOM 607 C C . ILE A 1 74 ? 27.418 -8.191 -27.080 1.00 94.50 74 ILE A C 1
ATOM 609 O O . ILE A 1 74 ? 28.046 -7.213 -26.678 1.00 94.50 74 ILE A O 1
ATOM 613 N N . GLU A 1 75 ? 26.631 -8.882 -26.258 1.00 95.50 75 GLU A N 1
ATOM 614 C CA . GLU A 1 75 ? 26.456 -8.552 -24.850 1.00 95.50 75 GLU A CA 1
ATOM 615 C C . GLU A 1 75 ? 27.752 -8.765 -24.065 1.00 95.50 75 GLU A C 1
ATOM 617 O O . GLU A 1 75 ? 28.050 -7.972 -23.176 1.00 95.50 75 GLU A O 1
ATOM 622 N N . ASN A 1 76 ? 28.560 -9.773 -24.402 1.00 93.62 76 ASN A N 1
ATOM 623 C CA . ASN A 1 76 ? 29.844 -10.018 -23.737 1.00 93.62 76 ASN A CA 1
ATOM 624 C C . ASN A 1 76 ? 30.870 -8.900 -23.974 1.00 93.62 76 ASN A C 1
ATOM 626 O O . ASN A 1 76 ? 31.690 -8.628 -23.097 1.00 93.62 76 ASN A O 1
ATOM 630 N N . ILE A 1 77 ? 30.811 -8.236 -25.129 1.00 94.62 77 ILE A N 1
ATOM 631 C CA . ILE A 1 77 ? 31.731 -7.146 -25.479 1.00 94.62 77 ILE A CA 1
ATOM 632 C C . ILE A 1 77 ? 31.207 -5.757 -25.100 1.00 94.62 77 ILE A C 1
ATOM 634 O O . ILE A 1 77 ? 32.023 -4.859 -24.917 1.00 94.62 77 ILE A O 1
ATOM 638 N N . LEU A 1 78 ? 29.886 -5.578 -24.967 1.00 94.62 78 LEU A N 1
ATOM 639 C CA . LEU A 1 78 ? 29.266 -4.299 -24.613 1.00 94.62 78 LEU A CA 1
ATOM 640 C C . LEU A 1 78 ? 29.631 -3.890 -23.181 1.00 94.62 78 LEU A C 1
ATOM 642 O O . LEU A 1 78 ? 29.293 -4.601 -22.223 1.00 94.62 78 LEU A O 1
ATOM 646 N N . LYS A 1 79 ? 30.262 -2.727 -23.020 1.00 95.00 79 LYS A N 1
ATOM 647 C CA . LYS A 1 79 ? 30.643 -2.175 -21.713 1.00 95.00 79 LYS A CA 1
ATOM 648 C C . LYS A 1 79 ? 29.788 -0.971 -21.332 1.00 95.00 79 LYS A C 1
ATOM 650 O O . LYS A 1 79 ? 29.012 -0.460 -22.134 1.00 95.00 79 LYS A O 1
ATOM 655 N N . ASP A 1 80 ? 29.924 -0.515 -20.090 1.00 93.00 80 ASP A N 1
ATOM 656 C CA . ASP A 1 80 ? 29.195 0.664 -19.619 1.00 93.00 80 ASP A CA 1
ATOM 657 C C . ASP A 1 80 ? 29.686 1.948 -20.312 1.00 93.00 80 ASP A C 1
ATOM 659 O O . ASP A 1 80 ? 28.890 2.857 -20.529 1.00 93.00 80 ASP A O 1
ATOM 663 N N . GLU A 1 81 ? 30.957 2.016 -20.734 1.00 94.56 81 GLU A N 1
ATOM 664 C CA . GLU A 1 81 ? 31.499 3.175 -21.466 1.00 94.56 81 GLU A CA 1
ATOM 665 C C . GLU A 1 81 ? 30.910 3.322 -22.878 1.00 94.56 81 GLU A C 1
ATOM 667 O O . GLU A 1 81 ? 30.892 4.419 -23.438 1.00 94.56 81 GLU A O 1
ATOM 672 N N . ASP A 1 82 ? 30.398 2.226 -23.437 1.00 95.62 82 ASP A N 1
ATOM 673 C CA . ASP A 1 82 ? 29.754 2.185 -24.749 1.00 95.62 82 ASP A CA 1
ATOM 674 C C . ASP A 1 82 ? 28.309 2.717 -24.715 1.00 95.62 82 ASP A C 1
ATOM 676 O O . ASP A 1 82 ? 27.667 2.859 -25.762 1.00 95.62 82 ASP A O 1
ATOM 680 N N . ILE A 1 83 ? 27.785 2.998 -23.515 1.00 97.38 83 ILE A N 1
ATOM 681 C CA . ILE A 1 83 ? 26.415 3.437 -23.256 1.00 97.38 83 ILE A CA 1
ATOM 682 C C . ILE A 1 83 ? 26.447 4.867 -22.712 1.00 97.38 83 ILE A C 1
ATOM 684 O O . ILE A 1 83 ? 26.768 5.109 -21.550 1.00 97.38 83 ILE A O 1
ATOM 688 N N . ASN A 1 84 ? 26.036 5.832 -23.531 1.00 97.31 84 ASN A N 1
ATOM 689 C CA . ASN A 1 84 ? 26.030 7.241 -23.154 1.00 97.31 84 ASN A CA 1
ATOM 690 C C . ASN A 1 84 ? 24.600 7.802 -23.101 1.00 97.31 84 ASN A C 1
ATOM 692 O O . ASN A 1 84 ? 23.988 8.110 -24.126 1.00 97.31 84 ASN A O 1
ATOM 696 N N . ASP A 1 85 ? 24.061 7.932 -21.885 1.00 96.81 85 ASP A N 1
ATOM 697 C CA . ASP A 1 85 ? 22.761 8.562 -21.619 1.00 96.81 85 ASP A CA 1
ATOM 698 C C . ASP A 1 85 ? 22.909 10.090 -21.499 1.00 96.81 85 ASP A C 1
ATOM 700 O O . ASP A 1 85 ? 23.161 10.633 -20.420 1.00 96.81 85 ASP A O 1
ATOM 704 N N . LYS A 1 86 ? 22.728 10.800 -22.617 1.00 96.94 86 LYS A N 1
ATOM 705 C CA . LYS A 1 86 ? 22.722 12.267 -22.680 1.00 96.94 86 LYS A CA 1
ATOM 706 C C . LYS A 1 86 ? 21.347 12.803 -22.303 1.00 96.94 86 LYS A C 1
ATOM 708 O O . LYS A 1 86 ? 20.483 13.031 -23.154 1.00 96.94 86 LYS A O 1
ATOM 713 N N . VAL A 1 87 ? 21.142 13.010 -21.008 1.00 96.31 87 VAL A N 1
ATOM 714 C CA . VAL A 1 87 ? 19.919 13.623 -20.480 1.00 96.31 87 VAL A CA 1
ATOM 715 C C . VAL A 1 87 ? 19.893 15.114 -20.836 1.00 96.31 87 VAL A C 1
ATOM 717 O O . VAL A 1 87 ? 20.745 15.875 -20.386 1.00 96.31 87 VAL A O 1
ATOM 720 N N . ASN A 1 88 ? 18.892 15.539 -21.609 1.00 95.94 88 ASN A N 1
ATOM 721 C CA . ASN A 1 88 ? 18.698 16.942 -21.989 1.00 95.94 88 ASN A CA 1
ATOM 722 C C . ASN A 1 88 ? 17.951 17.723 -20.904 1.00 95.94 88 ASN A C 1
ATOM 724 O O . ASN A 1 88 ? 18.253 18.886 -20.651 1.00 95.94 88 ASN A O 1
ATOM 728 N N . TYR A 1 89 ? 16.957 17.095 -20.273 1.00 94.69 89 TYR A N 1
ATOM 729 C CA . TYR A 1 89 ? 16.210 17.706 -19.181 1.00 94.69 89 TYR A CA 1
ATOM 730 C C . TYR A 1 89 ? 15.759 16.671 -18.154 1.00 94.69 89 TYR A C 1
ATOM 732 O O . TYR A 1 89 ? 15.522 15.498 -18.462 1.00 94.69 89 TYR A O 1
ATOM 740 N N . ILE A 1 90 ? 15.585 17.151 -16.924 1.00 94.62 90 ILE A N 1
ATOM 741 C CA . ILE A 1 90 ? 15.008 16.402 -15.812 1.00 94.62 90 ILE A CA 1
ATOM 742 C C . ILE A 1 90 ? 13.822 17.192 -15.270 1.00 94.62 90 ILE A C 1
ATOM 744 O O . ILE A 1 90 ? 13.931 18.379 -14.973 1.00 94.62 90 ILE A O 1
ATOM 748 N N . CYS A 1 91 ? 12.692 16.514 -15.113 1.00 93.19 91 CYS A N 1
ATOM 749 C CA . CYS A 1 91 ? 11.499 17.038 -14.473 1.00 93.19 91 CYS A CA 1
ATOM 750 C C . CYS A 1 91 ? 11.160 16.171 -13.258 1.00 93.19 91 CYS A C 1
ATOM 752 O O . CYS A 1 91 ? 11.166 14.944 -13.341 1.00 93.19 91 CYS A O 1
ATOM 754 N N . ASN A 1 92 ? 10.857 16.812 -12.133 1.00 92.38 92 ASN A N 1
ATOM 755 C CA . ASN A 1 92 ? 10.390 16.142 -10.928 1.00 92.38 92 ASN A CA 1
ATOM 756 C C . ASN A 1 92 ? 8.904 16.443 -10.752 1.00 92.38 92 ASN A C 1
ATOM 758 O O . ASN A 1 92 ? 8.527 17.604 -10.603 1.00 92.38 92 ASN A O 1
ATOM 762 N N . GLU A 1 93 ? 8.063 15.412 -10.768 1.00 91.06 93 GLU A N 1
ATOM 763 C CA . GLU A 1 93 ? 6.610 15.578 -10.716 1.00 91.06 93 GLU A CA 1
ATOM 764 C C . GLU A 1 93 ? 5.948 14.650 -9.696 1.00 91.06 93 GLU A C 1
ATOM 766 O O . GLU A 1 93 ? 6.371 13.515 -9.451 1.00 91.06 93 GLU A O 1
ATOM 771 N N . MET A 1 94 ? 4.865 15.140 -9.096 1.00 89.44 94 MET A N 1
ATOM 772 C CA . MET A 1 94 ? 3.993 14.303 -8.288 1.00 89.44 94 MET A CA 1
ATOM 773 C C . MET A 1 94 ? 3.061 13.533 -9.220 1.00 89.44 94 MET A C 1
ATOM 775 O O . MET A 1 94 ? 2.231 14.120 -9.910 1.00 89.44 94 MET A O 1
ATOM 779 N N . VAL A 1 95 ? 3.168 12.207 -9.207 1.00 90.19 95 VAL A N 1
ATOM 780 C CA . VAL A 1 95 ? 2.262 11.333 -9.958 1.00 90.19 95 VAL A CA 1
ATOM 781 C C . VAL A 1 95 ? 1.329 10.594 -9.014 1.00 90.19 95 VAL A C 1
ATOM 783 O O . VAL A 1 95 ? 1.743 10.130 -7.952 1.00 90.19 95 VAL A O 1
ATOM 786 N N . TYR A 1 96 ? 0.069 10.442 -9.411 1.00 90.38 96 TYR A N 1
ATOM 787 C CA . TYR A 1 96 ? -0.863 9.576 -8.699 1.00 90.38 96 TYR A CA 1
ATOM 788 C C . TYR A 1 96 ? -0.694 8.133 -9.185 1.00 90.38 96 TYR A C 1
ATOM 790 O O . TYR A 1 96 ? -1.003 7.803 -10.333 1.00 90.38 96 TYR A O 1
ATOM 798 N N . LEU A 1 97 ? -0.181 7.262 -8.317 1.00 88.56 97 LEU A N 1
ATOM 799 C CA . LEU A 1 97 ? -0.015 5.845 -8.616 1.00 88.56 97 LEU A CA 1
ATOM 800 C C . LEU A 1 97 ? -1.276 5.082 -8.237 1.00 88.56 97 LEU A C 1
ATOM 802 O O . LEU A 1 97 ? -1.810 5.238 -7.140 1.00 88.56 97 LEU A O 1
ATOM 806 N N . ARG A 1 98 ? -1.727 4.211 -9.139 1.00 88.38 98 ARG A N 1
ATOM 807 C CA . ARG A 1 98 ? -2.821 3.284 -8.852 1.00 88.38 98 ARG A CA 1
ATOM 808 C C . ARG A 1 98 ? -2.341 2.179 -7.925 1.00 88.38 98 ARG A C 1
ATOM 810 O O . ARG A 1 98 ? -1.280 1.594 -8.131 1.00 88.38 98 ARG A O 1
ATOM 817 N N . ASN A 1 99 ? -3.154 1.877 -6.926 1.00 83.88 99 ASN A N 1
ATOM 818 C CA . ASN A 1 99 ? -2.913 0.779 -6.015 1.00 83.88 99 ASN A CA 1
ATOM 819 C C . ASN A 1 99 ? -3.645 -0.472 -6.505 1.00 83.88 99 ASN A C 1
ATOM 821 O O . ASN A 1 99 ? -4.868 -0.547 -6.463 1.00 83.88 99 ASN A O 1
ATOM 825 N N . ILE A 1 100 ? -2.872 -1.461 -6.945 1.00 80.50 100 ILE A N 1
ATOM 826 C CA . ILE A 1 100 ? -3.385 -2.746 -7.440 1.00 80.50 100 ILE A CA 1
ATOM 827 C C . ILE A 1 100 ? -3.406 -3.841 -6.364 1.00 80.50 100 ILE A C 1
ATOM 829 O O . ILE A 1 100 ? -3.791 -4.966 -6.648 1.00 80.50 100 ILE A O 1
ATOM 833 N N . SER A 1 101 ? -2.987 -3.532 -5.129 1.00 78.44 101 SER A N 1
ATOM 834 C CA . SER A 1 101 ? -2.945 -4.513 -4.031 1.00 78.44 101 SER A CA 1
ATOM 835 C C . SER A 1 101 ? -4.312 -4.808 -3.405 1.00 78.44 101 SER A C 1
ATOM 837 O O . SER A 1 101 ? -4.419 -5.738 -2.613 1.00 78.44 101 SER A O 1
ATOM 839 N N . GLY A 1 102 ? -5.342 -4.018 -3.731 1.00 79.50 102 GLY A N 1
ATOM 840 C CA . GLY A 1 102 ? -6.692 -4.203 -3.193 1.00 79.50 102 GLY A CA 1
ATOM 841 C C . GLY A 1 102 ? -6.845 -3.812 -1.720 1.00 79.50 102 GLY A C 1
ATOM 842 O O . GLY A 1 102 ? -7.737 -4.315 -1.049 1.00 79.50 102 GLY A O 1
ATOM 843 N N . SER A 1 103 ? -5.979 -2.947 -1.181 1.00 83.31 103 SER A N 1
ATOM 844 C CA . SER A 1 103 ? -6.118 -2.489 0.207 1.00 83.31 103 SER A CA 1
ATOM 845 C C . SER A 1 103 ? -7.273 -1.498 0.378 1.00 83.31 103 SER A C 1
ATOM 847 O O . SER A 1 103 ? -7.467 -0.634 -0.474 1.00 83.31 103 SER A O 1
ATOM 849 N N . ASP A 1 104 ? -7.955 -1.543 1.520 1.00 88.50 104 ASP A N 1
ATOM 850 C CA . ASP A 1 104 ? -9.010 -0.586 1.883 1.00 88.50 104 ASP A CA 1
ATOM 851 C C . ASP A 1 104 ? -8.459 0.738 2.436 1.00 88.50 104 ASP A C 1
ATOM 853 O O . ASP A 1 104 ? -7.374 0.785 3.027 1.00 88.50 104 ASP A O 1
ATOM 857 N N . ASP A 1 105 ? -9.248 1.801 2.305 1.00 85.00 105 ASP A N 1
ATOM 858 C CA . ASP A 1 105 ? -9.078 3.048 3.044 1.00 85.00 105 ASP A CA 1
ATOM 859 C C . ASP A 1 105 ? -9.270 2.789 4.556 1.00 85.00 105 ASP A C 1
ATOM 861 O O . ASP A 1 105 ? -10.263 2.170 4.944 1.00 85.00 105 ASP A O 1
ATOM 865 N N . PRO A 1 106 ? -8.353 3.232 5.438 1.00 80.88 106 PRO A N 1
ATOM 866 C CA . PRO A 1 106 ? -8.473 3.019 6.885 1.00 80.88 106 PRO A CA 1
ATOM 867 C C . PRO A 1 106 ? -9.687 3.696 7.541 1.00 80.88 106 PRO A C 1
ATOM 869 O O . PRO A 1 106 ? -10.135 3.247 8.598 1.00 80.88 106 PRO A O 1
ATOM 872 N N . SER A 1 107 ? -10.179 4.778 6.938 1.00 80.62 107 SER A N 1
ATOM 873 C CA . SER A 1 107 ? -11.239 5.648 7.464 1.00 80.62 107 SER A CA 1
ATOM 874 C C . SER A 1 107 ? -12.496 5.693 6.593 1.00 80.62 107 SER A C 1
ATOM 876 O O . SER A 1 107 ? -13.547 6.130 7.052 1.00 80.62 107 SER A O 1
ATOM 878 N N . GLY A 1 108 ? -12.397 5.258 5.339 1.00 84.62 108 GLY A N 1
ATOM 879 C CA . GLY A 1 108 ? -13.471 5.336 4.362 1.00 84.62 108 GLY A CA 1
ATOM 880 C C . GLY A 1 108 ? -14.405 4.126 4.361 1.00 84.62 108 GLY A C 1
ATOM 881 O O . GLY A 1 108 ? -13.993 2.979 4.527 1.00 84.62 108 GLY A O 1
ATOM 882 N N . PHE A 1 109 ? -15.669 4.391 4.050 1.00 93.06 109 PHE A N 1
ATOM 883 C CA . PHE A 1 109 ? -16.698 3.400 3.734 1.00 93.06 109 PHE A CA 1
ATOM 884 C C . PHE A 1 109 ? -17.483 3.846 2.490 1.00 93.06 109 PHE A C 1
ATOM 886 O O . PHE A 1 109 ? -17.247 4.937 1.957 1.00 93.06 109 PHE A O 1
ATOM 893 N N . MET A 1 110 ? -18.367 2.988 1.980 1.00 95.31 110 MET A N 1
ATOM 894 C CA . MET A 1 110 ? -19.190 3.276 0.800 1.00 95.31 110 MET A CA 1
ATOM 895 C C . MET A 1 110 ? -20.673 3.036 1.074 1.00 95.31 110 MET A C 1
ATOM 897 O O . MET A 1 110 ? -21.043 2.174 1.867 1.00 95.31 110 MET A O 1
ATOM 901 N N . GLY A 1 111 ? -21.530 3.759 0.353 1.00 95.38 111 GLY A N 1
ATOM 902 C CA . GLY A 1 111 ? -22.982 3.637 0.468 1.00 95.38 111 GLY A CA 1
ATOM 903 C C . GLY A 1 111 ? -23.565 4.395 1.662 1.00 95.38 111 GLY A C 1
ATOM 904 O O . GLY A 1 111 ? -22.953 5.321 2.189 1.00 95.38 111 GLY A O 1
ATOM 905 N N . MET A 1 112 ? -24.777 4.007 2.053 1.00 95.81 112 MET A N 1
ATOM 906 C CA . MET A 1 112 ? -25.538 4.628 3.138 1.00 95.81 112 MET A CA 1
ATOM 907 C C . MET A 1 112 ? -25.221 3.961 4.476 1.00 95.81 112 MET A C 1
ATOM 909 O O . MET A 1 112 ? -24.934 2.762 4.524 1.00 95.81 112 MET A O 1
ATOM 913 N N . ILE A 1 113 ? -25.302 4.731 5.558 1.00 95.69 113 ILE A N 1
ATOM 914 C CA . ILE A 1 113 ? -25.127 4.240 6.928 1.00 95.69 113 ILE A CA 1
ATOM 915 C C . ILE A 1 113 ? -26.385 3.476 7.357 1.00 95.69 113 ILE A C 1
ATOM 917 O O . ILE A 1 113 ? -27.505 3.953 7.185 1.00 95.69 113 ILE A O 1
ATOM 921 N N . LYS A 1 114 ? -26.197 2.287 7.934 1.00 94.44 114 LYS A N 1
ATOM 922 C CA . LYS A 1 114 ? -27.262 1.413 8.446 1.00 94.44 114 LYS A CA 1
ATOM 923 C C . LYS A 1 114 ? -27.603 1.765 9.898 1.00 94.44 114 LYS A C 1
ATOM 925 O O . LYS A 1 114 ? -27.385 0.960 10.797 1.00 94.44 114 LYS A O 1
ATOM 930 N N . ALA A 1 115 ? -28.110 2.974 10.140 1.00 92.19 115 ALA A N 1
ATOM 931 C CA . ALA A 1 115 ? -28.483 3.413 11.493 1.00 92.19 115 ALA A CA 1
ATOM 932 C C . ALA A 1 115 ? -29.633 2.582 12.101 1.00 92.19 115 ALA A C 1
ATOM 934 O O . ALA A 1 115 ? -29.778 2.510 13.312 1.00 92.19 115 ALA A O 1
ATOM 935 N N . ASN A 1 116 ? -30.423 1.912 11.260 1.00 92.12 116 ASN A N 1
ATOM 936 C CA . ASN A 1 116 ? -31.513 1.031 11.665 1.00 92.12 116 ASN A CA 1
ATOM 937 C C . ASN A 1 116 ? -31.092 -0.435 11.901 1.00 92.12 116 ASN A C 1
ATOM 939 O O . ASN A 1 116 ? -31.968 -1.276 12.099 1.00 92.12 116 ASN A O 1
ATOM 943 N N . ASP A 1 117 ? -29.794 -0.767 11.846 1.00 93.81 117 ASP A N 1
ATOM 944 C CA . ASP A 1 117 ? -29.313 -2.127 12.136 1.00 93.81 117 ASP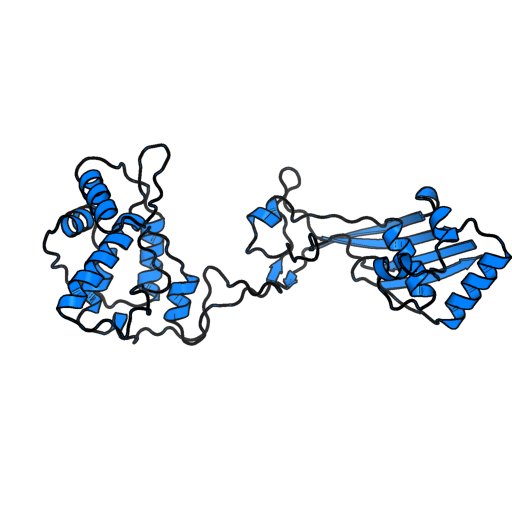 A CA 1
ATOM 945 C C . ASP A 1 117 ? -29.737 -2.536 13.568 1.00 93.81 117 ASP A C 1
ATOM 947 O O . ASP A 1 117 ? -29.641 -1.705 14.478 1.00 93.81 117 ASP A O 1
ATOM 951 N N . PRO A 1 118 ? -30.212 -3.780 13.799 1.00 92.88 118 PRO A N 1
ATOM 952 C CA . PRO A 1 118 ? -30.742 -4.213 15.095 1.00 92.88 118 PRO A CA 1
ATOM 953 C C . PRO A 1 118 ? -29.822 -3.959 16.287 1.00 92.88 118 PRO A C 1
ATOM 955 O O . PRO A 1 118 ? -30.310 -3.760 17.398 1.00 92.88 118 PRO A O 1
ATOM 958 N N . ILE A 1 119 ? -28.503 -3.928 16.083 1.00 93.69 119 ILE A N 1
ATOM 959 C CA . ILE A 1 119 ? -27.560 -3.630 17.165 1.00 93.69 119 ILE A CA 1
ATOM 960 C C . ILE A 1 119 ? -27.714 -2.210 17.737 1.00 93.69 119 ILE A C 1
ATOM 962 O O . ILE A 1 119 ? -27.279 -1.964 18.858 1.00 93.69 119 ILE A O 1
ATOM 966 N N . PHE A 1 120 ? -28.312 -1.285 16.982 1.00 93.62 120 PHE A N 1
ATOM 967 C CA . PHE A 1 120 ? -28.544 0.101 17.392 1.00 93.62 120 PHE A CA 1
ATOM 968 C C . PHE A 1 120 ? -29.984 0.351 17.844 1.00 93.62 120 PHE A C 1
ATOM 970 O O . PHE A 1 120 ? -30.211 1.215 18.686 1.00 93.62 120 PHE A O 1
ATOM 977 N N . THR A 1 121 ? -30.944 -0.422 17.333 1.00 91.88 121 THR A N 1
ATOM 978 C CA . THR A 1 121 ? -32.383 -0.173 17.524 1.00 91.88 121 THR A CA 1
ATOM 979 C C . THR A 1 121 ? -33.075 -1.123 18.503 1.00 91.88 121 THR A C 1
ATOM 981 O O . THR A 1 121 ? -34.195 -0.840 18.920 1.00 91.88 121 THR A O 1
ATOM 984 N N . SER A 1 122 ? -32.442 -2.236 18.887 1.00 91.56 122 SER A N 1
ATOM 985 C CA . SER A 1 122 ? -33.030 -3.205 19.829 1.00 91.56 122 SER A CA 1
ATOM 986 C C . SER A 1 122 ? -33.008 -2.710 21.279 1.00 91.56 122 SER A C 1
ATOM 988 O O . SER A 1 122 ? -32.196 -1.862 21.642 1.00 91.56 122 SER A O 1
ATOM 990 N N . GLU A 1 123 ? -33.828 -3.312 22.144 1.00 90.00 123 GLU A N 1
ATOM 991 C CA . GLU A 1 123 ? -33.937 -2.951 23.571 1.00 90.00 123 GLU A CA 1
ATOM 992 C C . GLU A 1 123 ? -32.593 -3.009 24.318 1.00 90.00 123 GLU A C 1
ATOM 994 O O . GLU A 1 123 ? -32.283 -2.130 25.120 1.00 90.00 123 GLU A O 1
ATOM 999 N N . PHE A 1 124 ? -31.741 -3.989 23.997 1.00 90.25 124 PHE A N 1
ATOM 1000 C CA . PHE A 1 124 ? -30.416 -4.132 24.607 1.00 90.25 124 PHE A CA 1
ATOM 1001 C C . PHE A 1 124 ? -29.389 -3.090 24.128 1.00 90.25 124 PHE A C 1
ATOM 1003 O O . PHE A 1 124 ? -28.321 -2.976 24.730 1.00 90.25 124 PHE A O 1
ATOM 1010 N N . SER A 1 125 ? -29.666 -2.358 23.038 1.00 91.19 125 SER A N 1
ATOM 1011 C CA . SER A 1 125 ? -28.711 -1.455 22.371 1.00 91.19 125 SER A CA 1
ATOM 1012 C C . SER A 1 125 ? -28.130 -0.428 23.339 1.00 91.19 125 SER A C 1
ATOM 1014 O O . SER A 1 125 ? -26.913 -0.242 23.401 1.00 91.19 125 SER A O 1
ATOM 1016 N N . LYS A 1 126 ? -28.989 0.177 24.169 1.00 90.38 126 LYS A N 1
ATOM 1017 C CA . LYS A 1 126 ? -28.568 1.208 25.122 1.00 90.38 126 LYS A CA 1
ATOM 1018 C C . LYS A 1 126 ? -27.616 0.659 26.176 1.00 90.38 126 LYS A C 1
ATOM 1020 O O . LYS A 1 126 ? -26.541 1.213 26.391 1.00 90.38 126 LYS A O 1
ATOM 1025 N N . SER A 1 127 ? -27.966 -0.482 26.762 1.00 90.12 127 SER A N 1
ATOM 1026 C CA . SER A 1 127 ? -27.127 -1.171 27.745 1.00 90.12 127 SER A CA 1
ATOM 1027 C C . SER A 1 127 ? -25.831 -1.714 27.142 1.00 90.12 127 SER A C 1
ATOM 1029 O O . SER A 1 127 ? -24.857 -1.900 27.868 1.00 90.12 127 SER A O 1
ATOM 1031 N N . LEU A 1 128 ? -25.808 -2.001 25.840 1.00 92.12 128 LEU A N 1
ATOM 1032 C CA . LEU A 1 128 ? -24.631 -2.490 25.130 1.00 92.12 128 LEU A CA 1
ATOM 1033 C C . LEU A 1 128 ? -23.637 -1.354 24.843 1.00 92.12 128 LEU A C 1
ATOM 1035 O O . LEU A 1 128 ? -22.467 -1.442 25.217 1.00 92.12 128 LEU A O 1
ATOM 1039 N N . TRP A 1 129 ? -24.093 -0.290 24.179 1.00 93.50 129 TRP A N 1
ATOM 1040 C CA . TRP A 1 129 ? -23.229 0.806 23.732 1.00 93.50 129 TRP A CA 1
ATOM 1041 C C . TRP A 1 129 ? -22.889 1.811 24.832 1.00 93.50 129 TRP A C 1
ATOM 1043 O O . TRP A 1 129 ? -21.806 2.401 24.787 1.00 93.50 129 TRP A O 1
ATOM 1053 N N . GLY A 1 130 ? -23.744 1.947 25.851 1.00 92.50 130 GLY A N 1
ATOM 1054 C CA . GLY A 1 130 ? -23.542 2.858 26.982 1.00 92.50 130 GLY A CA 1
ATOM 1055 C C . GLY A 1 130 ? -22.223 2.644 27.734 1.00 92.50 130 GLY A C 1
ATOM 1056 O O . GLY A 1 130 ? -21.658 3.599 28.266 1.00 92.50 130 GLY A O 1
ATOM 1057 N N . ILE A 1 131 ? -21.649 1.434 27.681 1.00 93.38 131 ILE A N 1
ATOM 1058 C CA . ILE A 1 131 ? -20.323 1.132 28.247 1.00 93.38 131 ILE A CA 1
ATOM 1059 C C . ILE A 1 131 ? -19.240 2.083 27.723 1.00 93.38 131 ILE A C 1
ATOM 1061 O O . ILE A 1 131 ? -18.327 2.430 28.465 1.00 93.38 131 ILE A O 1
ATOM 1065 N N . PHE A 1 132 ? -19.324 2.534 26.468 1.00 94.12 132 PHE A N 1
ATOM 1066 C CA . PHE A 1 132 ? -18.342 3.458 25.893 1.00 94.12 132 PHE A CA 1
ATOM 1067 C C . PHE A 1 132 ? -18.533 4.923 26.306 1.00 94.12 132 PHE A C 1
ATOM 1069 O O . PHE A 1 132 ? -17.674 5.742 25.979 1.00 94.12 132 PHE A O 1
ATOM 1076 N N . TYR A 1 133 ? -19.632 5.266 26.979 1.00 92.69 133 TYR A N 1
ATOM 1077 C CA . TYR A 1 133 ? -20.009 6.648 27.297 1.00 92.69 133 TYR A CA 1
ATOM 1078 C C . TYR A 1 133 ? -19.835 7.011 28.770 1.00 92.69 133 TYR A C 1
ATOM 1080 O O . TYR A 1 133 ? -19.764 8.193 29.094 1.00 92.69 133 TYR A O 1
ATOM 1088 N N . ILE A 1 134 ? -19.691 6.022 29.648 1.00 91.56 134 ILE A N 1
ATOM 1089 C CA . ILE A 1 134 ? -19.391 6.265 31.061 1.00 91.56 134 ILE A CA 1
ATOM 1090 C C . ILE A 1 134 ? -17.906 6.534 31.292 1.00 91.56 134 ILE A C 1
ATOM 1092 O O . ILE A 1 134 ? -17.076 6.304 30.415 1.00 91.56 134 ILE A O 1
ATOM 1096 N N . ASP A 1 135 ? -17.568 7.031 32.478 1.00 92.81 135 ASP A N 1
ATOM 1097 C CA . ASP A 1 135 ? -16.189 7.296 32.862 1.00 92.81 135 ASP A CA 1
ATOM 1098 C C . ASP A 1 135 ? -15.411 6.010 33.199 1.00 92.81 135 ASP A C 1
ATOM 1100 O O . ASP A 1 135 ? -15.968 4.940 33.455 1.00 92.81 135 ASP A O 1
ATOM 1104 N N . ILE A 1 136 ? -14.082 6.122 33.216 1.00 94.06 136 ILE A N 1
ATOM 1105 C CA . ILE A 1 136 ? -13.195 4.970 33.400 1.00 94.06 136 ILE A CA 1
ATOM 1106 C C . ILE A 1 136 ? -13.334 4.311 34.779 1.00 94.06 136 ILE A C 1
ATOM 1108 O O . ILE A 1 136 ? -13.150 3.097 34.872 1.00 94.06 136 ILE A O 1
ATOM 1112 N N . GLU A 1 137 ? -13.674 5.061 35.831 1.00 93.56 137 GLU A N 1
ATOM 1113 C CA . GLU A 1 137 ? -13.859 4.496 37.171 1.00 93.56 137 GLU A CA 1
ATOM 1114 C C . GLU A 1 137 ? -15.116 3.630 37.214 1.00 93.56 137 GLU A C 1
ATOM 1116 O O . GLU A 1 137 ? -15.058 2.501 37.716 1.00 93.56 137 GLU A O 1
ATOM 1121 N N . SER A 1 138 ? -16.198 4.109 36.595 1.00 93.75 138 SER A N 1
ATOM 1122 C CA . SER A 1 138 ? -17.452 3.368 36.426 1.00 93.75 138 SER A CA 1
ATOM 1123 C C . SER A 1 138 ? -17.277 2.114 35.564 1.00 93.75 138 SER A C 1
ATOM 1125 O O . SER A 1 138 ? -17.793 1.048 35.904 1.00 93.75 138 SER A O 1
ATOM 1127 N N . VAL A 1 139 ? -16.489 2.178 34.479 1.00 94.81 139 VAL A N 1
ATOM 1128 C CA . VAL A 1 139 ? -16.137 0.968 33.703 1.00 94.81 139 VAL A CA 1
ATOM 1129 C C . VAL A 1 139 ? -15.360 -0.032 34.556 1.00 94.81 139 VAL A C 1
ATOM 1131 O O . VAL A 1 139 ? -15.588 -1.241 34.450 1.00 94.81 139 VAL A O 1
ATOM 1134 N N . CYS A 1 140 ? -14.440 0.444 35.397 1.00 95.25 140 CYS A N 1
ATOM 1135 C CA . CYS A 1 140 ? -13.695 -0.425 36.299 1.00 95.25 140 CYS A CA 1
ATOM 1136 C C . CYS A 1 140 ? -14.630 -1.126 37.297 1.00 95.25 140 CYS A C 1
ATOM 1138 O O . CYS A 1 140 ? -14.534 -2.344 37.448 1.00 95.25 140 CYS A O 1
ATOM 1140 N N . ASP A 1 141 ? -15.577 -0.404 37.908 1.00 94.38 141 ASP A N 1
ATOM 1141 C CA . ASP A 1 141 ? -16.592 -0.996 38.800 1.00 94.38 141 ASP A CA 1
ATOM 1142 C C . ASP A 1 141 ? -17.433 -2.054 38.085 1.00 94.38 141 ASP A C 1
ATOM 1144 O O . ASP A 1 141 ? -17.600 -3.177 38.576 1.00 94.38 141 ASP A O 1
ATOM 1148 N N . PHE A 1 142 ? -17.902 -1.732 36.879 1.00 94.69 142 PHE A N 1
ATOM 1149 C CA . PHE A 1 142 ? -18.660 -2.659 36.047 1.00 94.69 142 PHE A CA 1
ATOM 1150 C C . PHE A 1 142 ? -17.884 -3.958 35.775 1.00 94.69 142 PHE A C 1
ATOM 1152 O O . PHE A 1 142 ? -18.428 -5.064 35.917 1.00 94.69 142 PHE A O 1
ATOM 1159 N N . CYS A 1 143 ? -16.595 -3.842 35.431 1.00 94.56 143 CYS A N 1
ATOM 1160 C CA . CYS A 1 143 ? -15.721 -4.995 35.213 1.00 94.56 143 CYS A CA 1
ATOM 1161 C C . CYS A 1 143 ? -15.568 -5.836 36.484 1.00 94.56 143 CYS A C 1
ATOM 1163 O O . CYS A 1 143 ? -15.538 -7.068 36.407 1.00 94.56 143 CYS A O 1
ATOM 1165 N N . LEU A 1 144 ? -15.499 -5.204 37.659 1.00 93.56 144 LEU A N 1
ATOM 1166 C CA . LEU A 1 144 ? -15.385 -5.893 38.947 1.00 93.56 144 LEU A CA 1
ATOM 1167 C C . LEU A 1 144 ? -16.686 -6.573 39.387 1.00 93.56 144 LEU A C 1
ATOM 1169 O O . LEU A 1 144 ? -16.614 -7.542 40.138 1.00 93.56 144 LEU A O 1
ATOM 1173 N N . GLY A 1 145 ? -17.823 -6.224 38.786 1.00 88.44 145 GLY A N 1
ATOM 1174 C CA . GLY A 1 145 ? -19.104 -6.904 38.994 1.00 88.44 145 GLY A CA 1
ATOM 1175 C C . GLY A 1 145 ? -20.193 -6.004 39.561 1.00 88.44 145 GLY A C 1
ATOM 1176 O O . GLY A 1 145 ? -21.266 -6.510 39.875 1.00 88.44 145 GLY A O 1
ATOM 1177 N N . ALA A 1 146 ? -19.943 -4.697 39.678 1.00 86.50 146 ALA A N 1
ATOM 1178 C CA . ALA A 1 146 ? -20.993 -3.759 40.034 1.00 86.50 146 ALA A CA 1
ATOM 1179 C C . ALA A 1 146 ? -22.113 -3.789 38.975 1.00 86.50 146 ALA A C 1
ATOM 1181 O O . ALA A 1 146 ? -21.825 -3.928 37.773 1.00 86.50 146 ALA A O 1
ATOM 1182 N N . PRO A 1 147 ? -23.385 -3.682 39.400 1.00 77.75 147 PRO A N 1
ATOM 1183 C CA . PRO A 1 147 ? -24.483 -3.500 38.470 1.00 77.75 147 PRO A CA 1
ATOM 1184 C C . PRO A 1 147 ? -24.273 -2.192 37.707 1.00 77.75 147 PRO A C 1
ATOM 1186 O O . PRO A 1 147 ? -23.853 -1.182 38.268 1.00 77.75 147 PRO A O 1
ATOM 1189 N N . TYR A 1 148 ? -24.549 -2.237 36.410 1.00 74.25 148 TYR A N 1
ATOM 1190 C CA . TYR A 1 148 ? -24.523 -1.071 35.546 1.00 74.25 148 TYR A CA 1
ATOM 1191 C C . TYR A 1 148 ? -25.951 -0.760 35.142 1.00 74.25 148 TYR A C 1
ATOM 1193 O O . TYR A 1 148 ? -26.564 -1.531 34.406 1.00 74.25 148 TYR A O 1
ATOM 1201 N N . ASP A 1 149 ? -26.456 0.355 35.656 1.00 63.50 149 ASP A N 1
ATOM 1202 C CA . ASP A 1 149 ? -27.797 0.850 35.377 1.00 63.50 149 ASP A CA 1
ATOM 1203 C C . ASP A 1 149 ? -27.691 2.309 34.933 1.00 63.50 149 ASP A C 1
ATOM 1205 O O . ASP A 1 149 ? -28.083 3.245 35.624 1.00 63.50 149 ASP A O 1
ATOM 1209 N N . HIS A 1 150 ? -27.031 2.520 33.796 1.00 61.16 150 HIS A N 1
ATOM 1210 C CA . HIS A 1 150 ? -27.022 3.821 33.145 1.00 61.16 150 HIS A CA 1
ATOM 1211 C C . HIS A 1 150 ? -27.784 3.723 31.832 1.00 61.16 150 HIS A C 1
ATOM 1213 O O . HIS A 1 150 ? -27.287 3.231 30.821 1.00 61.16 150 HIS A O 1
ATOM 1219 N N . MET A 1 151 ? -29.018 4.220 31.872 1.00 57.28 151 MET A N 1
ATOM 1220 C CA . MET A 1 151 ? -29.798 4.563 30.693 1.00 57.28 151 MET A CA 1
ATOM 1221 C C . MET A 1 151 ? -29.631 6.055 30.436 1.00 57.28 151 MET A C 1
ATOM 1223 O O . MET A 1 151 ? -30.455 6.868 30.852 1.00 57.28 151 MET A O 1
ATOM 1227 N N . GLU A 1 152 ? -28.554 6.447 29.764 1.00 57.38 152 GLU A N 1
ATOM 1228 C CA . GLU A 1 152 ? -28.613 7.744 29.103 1.00 57.38 152 GLU A CA 1
ATOM 1229 C C . GLU A 1 152 ? -29.622 7.652 27.946 1.00 57.38 152 GLU A C 1
ATOM 1231 O O . GLU A 1 152 ? -29.680 6.653 27.223 1.00 57.38 152 GLU A O 1
ATOM 1236 N N . ASN A 1 153 ? -30.435 8.695 27.763 1.00 61.75 153 ASN A N 1
ATOM 1237 C CA . ASN A 1 153 ? -31.363 8.826 26.635 1.00 61.75 153 ASN A CA 1
ATOM 1238 C C . ASN A 1 153 ? -30.611 9.193 25.343 1.00 61.75 153 ASN A C 1
ATOM 1240 O O . ASN A 1 153 ? -30.961 10.158 24.668 1.00 61.75 153 ASN A O 1
ATOM 1244 N N . PHE A 1 154 ? -29.559 8.445 25.014 1.00 71.44 154 PHE A N 1
ATOM 1245 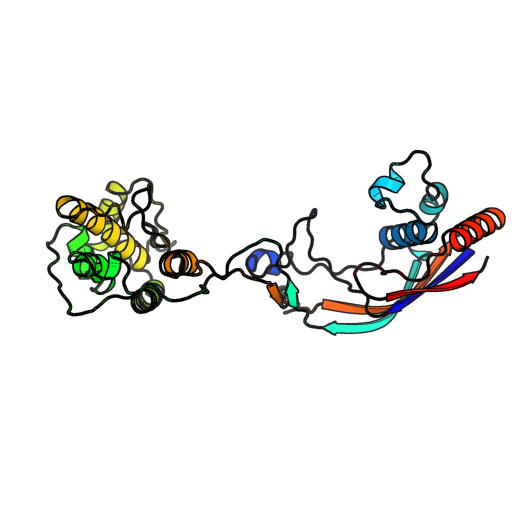C CA . PHE A 1 154 ? -28.886 8.555 23.730 1.00 71.44 154 PHE A CA 1
ATOM 1246 C C . PHE A 1 154 ? -29.389 7.468 22.793 1.00 71.44 154 PHE A C 1
ATOM 1248 O O . PHE A 1 154 ? -29.454 6.287 23.146 1.00 71.44 154 PHE A O 1
ATOM 1255 N N . ASP A 1 155 ? -29.729 7.892 21.585 1.00 82.06 155 ASP A N 1
ATOM 1256 C CA . ASP A 1 155 ? -29.824 6.993 20.452 1.00 82.06 155 ASP A CA 1
ATOM 1257 C C . ASP A 1 155 ? -28.416 6.836 19.874 1.00 82.06 155 ASP A C 1
ATOM 1259 O O . ASP A 1 155 ? -27.698 7.817 19.667 1.00 82.06 155 ASP A O 1
ATOM 1263 N N . PHE A 1 156 ? -28.004 5.588 19.663 1.00 90.00 156 PHE A N 1
ATOM 1264 C CA . PHE A 1 156 ? -26.685 5.267 19.133 1.00 90.00 156 PHE A CA 1
ATOM 1265 C C . PHE A 1 156 ? -26.773 5.076 17.627 1.00 90.00 156 PHE A C 1
ATOM 1267 O O . PHE A 1 156 ? -27.652 4.377 17.128 1.00 90.00 156 PHE A O 1
ATOM 1274 N N . ASP A 1 157 ? -25.818 5.640 16.902 1.00 92.00 157 ASP A N 1
ATOM 1275 C CA . ASP A 1 157 ? -25.647 5.390 15.478 1.00 92.00 157 ASP A CA 1
ATOM 1276 C C . ASP A 1 157 ? -24.166 5.108 15.170 1.00 92.00 157 ASP A C 1
ATOM 1278 O O . ASP A 1 157 ? -23.278 5.448 15.961 1.00 92.00 157 ASP A O 1
ATOM 1282 N N . PRO A 1 158 ? -23.851 4.486 14.021 1.00 94.00 158 PRO A N 1
ATOM 1283 C CA . PRO A 1 158 ? -22.468 4.175 13.670 1.00 94.00 158 PRO A CA 1
ATOM 1284 C C . PRO A 1 158 ? -21.514 5.379 13.713 1.00 94.00 158 PRO A C 1
ATOM 1286 O O . PRO A 1 158 ? -20.340 5.215 14.045 1.00 94.00 158 PRO A O 1
ATOM 1289 N N . THR A 1 159 ? -21.992 6.581 13.385 1.00 92.75 159 THR A N 1
ATOM 1290 C CA . THR A 1 159 ? -21.174 7.800 13.317 1.00 92.75 159 THR A CA 1
ATOM 1291 C C . THR A 1 159 ? -20.823 8.300 14.709 1.00 92.75 159 THR A C 1
ATOM 1293 O O . THR A 1 159 ? -19.640 8.484 15.000 1.00 92.75 159 THR A O 1
ATOM 1296 N N . SER A 1 160 ? -21.820 8.452 15.587 1.00 93.25 160 SER A N 1
ATOM 1297 C CA . SER A 1 160 ? -21.600 8.888 16.972 1.00 93.25 160 SER A CA 1
ATOM 1298 C C . SER A 1 160 ? -20.675 7.935 17.732 1.00 93.25 160 SER A C 1
ATOM 1300 O O . SER A 1 160 ? -19.768 8.380 18.442 1.00 93.25 160 SER A O 1
ATOM 1302 N N . LEU A 1 161 ? -20.806 6.624 17.505 1.00 94.25 161 LEU A N 1
ATOM 1303 C CA . LEU A 1 161 ? -19.895 5.627 18.073 1.00 94.25 161 LEU A CA 1
ATOM 1304 C C . LEU A 1 161 ? -18.468 5.758 17.541 1.00 94.25 161 LEU A C 1
ATOM 1306 O O . LEU A 1 161 ? -17.514 5.694 18.316 1.00 94.25 161 LEU A O 1
ATOM 1310 N N . MET A 1 162 ? -18.293 5.977 16.237 1.00 93.88 162 MET A N 1
ATOM 1311 C CA . MET A 1 162 ? -16.966 6.188 15.652 1.00 93.88 162 MET A CA 1
ATOM 1312 C C . MET A 1 162 ? -16.279 7.440 16.203 1.00 93.88 162 MET A C 1
ATOM 1314 O O . MET A 1 162 ? -15.071 7.414 16.465 1.00 93.88 162 MET A O 1
ATOM 1318 N N . GLU A 1 163 ? -17.031 8.519 16.419 1.00 93.81 163 GLU A N 1
ATOM 1319 C CA . GLU A 1 163 ? -16.525 9.720 17.084 1.00 93.81 163 GLU A CA 1
ATOM 1320 C C . GLU A 1 163 ? -16.100 9.417 18.522 1.00 93.81 163 GLU A C 1
ATOM 1322 O O . GLU A 1 163 ? -14.989 9.783 18.926 1.00 93.81 163 GLU A O 1
ATOM 1327 N N . GLN A 1 164 ? -16.924 8.677 19.268 1.00 94.81 164 GLN A N 1
ATOM 1328 C CA . GLN A 1 164 ? -16.613 8.290 20.640 1.00 94.81 164 GLN A CA 1
ATOM 1329 C C . GLN A 1 164 ? -15.382 7.379 20.721 1.00 94.81 164 GLN A C 1
ATOM 1331 O O . GLN A 1 164 ? -14.483 7.625 21.530 1.00 94.81 164 GLN A O 1
ATOM 1336 N N . PHE A 1 165 ? -15.244 6.396 19.828 1.00 95.00 165 PHE A N 1
ATOM 1337 C CA . PHE A 1 165 ? -14.026 5.5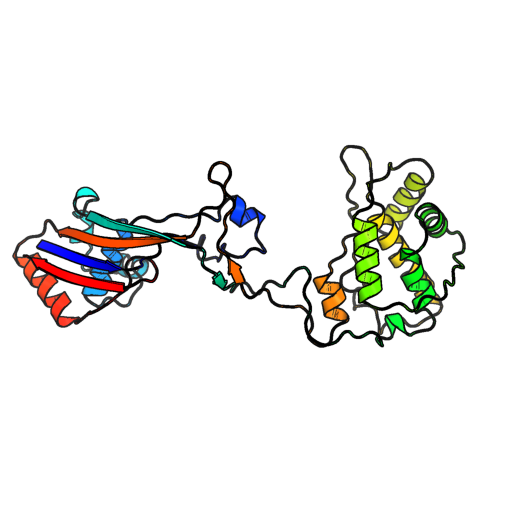87 19.720 1.00 95.00 165 PHE A CA 1
ATOM 1338 C C . PHE A 1 165 ? -12.798 6.452 19.424 1.00 95.00 165 PHE A C 1
ATOM 1340 O O . PHE A 1 165 ? -11.725 6.237 19.996 1.00 95.00 165 PHE A O 1
ATOM 1347 N N . GLY A 1 166 ? -12.952 7.467 18.569 1.00 94.06 166 GLY A N 1
ATOM 1348 C CA . GLY A 1 166 ? -11.920 8.460 18.291 1.00 94.06 166 GLY A CA 1
ATOM 1349 C C . GLY A 1 166 ? -11.500 9.247 19.536 1.00 94.06 166 GLY A C 1
ATOM 1350 O O . GLY A 1 166 ? -10.302 9.459 19.743 1.00 94.06 166 GLY A O 1
ATOM 1351 N N . ARG A 1 167 ? -12.457 9.646 20.384 1.00 95.12 167 ARG A N 1
ATOM 1352 C CA . ARG A 1 167 ? -12.200 10.335 21.663 1.00 95.12 167 ARG A CA 1
ATOM 1353 C C . ARG A 1 167 ? -11.478 9.422 22.651 1.00 95.12 167 ARG A C 1
ATOM 1355 O O . ARG A 1 167 ? -10.413 9.787 23.145 1.00 95.12 167 ARG A O 1
ATOM 1362 N N . LEU A 1 168 ? -11.988 8.211 22.865 1.00 95.25 168 LEU A N 1
ATOM 1363 C CA . LEU A 1 168 ? -11.405 7.237 23.791 1.00 95.25 168 LEU A CA 1
ATOM 1364 C C . LEU A 1 168 ? -9.986 6.808 23.388 1.00 95.25 168 LEU A C 1
ATOM 1366 O O . LEU A 1 168 ? -9.116 6.642 24.241 1.00 95.25 168 LEU A O 1
ATOM 1370 N N . ASN A 1 169 ? -9.705 6.669 22.089 1.00 92.88 169 ASN A N 1
ATOM 1371 C CA . ASN A 1 169 ? -8.371 6.288 21.611 1.00 92.88 169 ASN A CA 1
ATOM 1372 C C . ASN A 1 169 ? -7.312 7.398 21.804 1.00 92.88 169 ASN A C 1
ATOM 1374 O O . ASN A 1 169 ? -6.108 7.105 21.844 1.00 92.88 169 ASN A O 1
ATOM 1378 N N . LYS A 1 170 ? -7.751 8.660 21.927 1.00 94.62 170 LYS A N 1
ATOM 1379 C CA . LYS A 1 170 ? -6.897 9.824 22.225 1.00 94.62 170 LYS A CA 1
ATOM 1380 C C . LYS A 1 170 ? -6.588 9.980 23.715 1.00 94.62 170 LYS A C 1
ATOM 1382 O O . LYS A 1 170 ? -5.679 10.740 24.037 1.00 94.62 170 LYS A O 1
ATOM 1387 N N . LEU A 1 171 ? -7.294 9.277 24.604 1.00 95.00 171 LEU A N 1
ATOM 1388 C CA . LEU A 1 171 ? -7.000 9.318 26.034 1.00 95.00 171 LEU A CA 1
ATOM 1389 C C . LEU A 1 171 ? -5.579 8.818 26.316 1.00 95.00 171 LEU A C 1
ATOM 1391 O O . LEU A 1 171 ? -5.094 7.852 25.711 1.00 95.00 171 LEU A O 1
ATOM 1395 N N . SER A 1 172 ? -4.922 9.492 27.257 1.00 94.44 172 SER A N 1
ATOM 1396 C CA . SER A 1 172 ? -3.602 9.115 27.752 1.00 94.44 172 SER A CA 1
ATOM 1397 C C . SER A 1 172 ? -3.639 7.741 28.415 1.00 94.44 172 SER A C 1
ATOM 1399 O O . SER A 1 172 ? -4.659 7.319 28.960 1.00 94.44 172 SER A O 1
ATOM 1401 N N . ALA A 1 173 ? -2.512 7.034 28.363 1.00 95.62 173 ALA A N 1
ATOM 1402 C CA . ALA A 1 173 ? -2.370 5.782 29.090 1.00 95.62 173 ALA A CA 1
ATOM 1403 C C . ALA A 1 173 ? -2.412 6.040 30.606 1.00 95.62 173 ALA A C 1
ATOM 1405 O O . ALA A 1 173 ? -1.882 7.047 31.078 1.00 95.62 173 ALA A O 1
ATOM 1406 N N . ILE A 1 174 ? -3.029 5.119 31.340 1.00 95.44 174 ILE A N 1
ATOM 1407 C CA . ILE A 1 174 ? -3.192 5.166 32.796 1.00 95.44 174 ILE A CA 1
ATOM 1408 C C . ILE A 1 174 ? -2.335 4.083 33.455 1.00 95.44 174 ILE A C 1
ATOM 1410 O O . ILE A 1 174 ? -2.100 3.030 32.856 1.00 95.44 174 ILE A O 1
ATOM 1414 N N . ASN A 1 175 ? -1.850 4.346 34.668 1.00 95.81 175 ASN A N 1
ATOM 1415 C CA . ASN A 1 175 ? -1.042 3.386 35.421 1.00 95.81 175 ASN A CA 1
ATOM 1416 C C . ASN A 1 175 ? -1.879 2.164 35.811 1.00 95.81 175 ASN A C 1
ATOM 1418 O O . ASN A 1 175 ? -3.042 2.292 36.192 1.00 95.81 175 ASN A O 1
ATOM 1422 N N . ILE A 1 176 ? -1.273 0.980 35.736 1.00 94.50 176 ILE A N 1
ATOM 1423 C CA . ILE A 1 176 ? -1.899 -0.265 36.194 1.00 94.50 176 ILE A CA 1
ATOM 1424 C C . ILE A 1 176 ? -1.685 -0.381 37.709 1.00 94.50 176 ILE A C 1
ATOM 1426 O O . ILE A 1 176 ? -0.818 -1.114 38.186 1.00 94.50 176 ILE A O 1
ATOM 1430 N N . GLU A 1 177 ? -2.459 0.394 38.463 1.00 92.56 177 GLU A N 1
ATOM 1431 C CA . GLU A 1 177 ? -2.383 0.507 39.923 1.00 92.56 177 GLU A CA 1
ATOM 1432 C C . GLU A 1 177 ? -3.789 0.510 40.540 1.00 92.56 177 GLU A C 1
ATOM 1434 O O . GLU A 1 177 ? -4.780 0.775 39.856 1.00 92.56 177 GLU A O 1
ATOM 1439 N N . GLY A 1 178 ? -3.877 0.178 41.833 1.00 93.25 178 GLY A N 1
ATOM 1440 C CA . GLY A 1 178 ? -5.140 0.120 42.574 1.00 93.25 178 GLY A CA 1
ATOM 1441 C C . GLY A 1 178 ? -6.220 -0.683 41.841 1.00 93.25 178 GLY A C 1
ATOM 1442 O O . GLY A 1 178 ? -5.983 -1.800 41.379 1.00 93.25 178 GLY A O 1
ATOM 1443 N N . LYS A 1 179 ? -7.388 -0.064 41.667 1.00 92.69 179 LYS A N 1
ATOM 1444 C CA . LYS A 1 179 ? -8.561 -0.646 41.002 1.00 92.69 179 LYS A CA 1
ATOM 1445 C C . LYS A 1 179 ? -8.296 -1.086 39.557 1.00 92.69 179 LYS A C 1
ATOM 1447 O O . LYS A 1 179 ? -8.779 -2.129 39.123 1.00 92.69 179 LYS A O 1
ATOM 1452 N N . VAL A 1 180 ? -7.479 -0.335 38.813 1.00 94.31 180 VAL A N 1
ATOM 1453 C CA . VAL A 1 180 ? -7.129 -0.661 37.418 1.00 94.31 180 VAL A CA 1
ATOM 1454 C C . VAL A 1 180 ? -6.340 -1.966 37.350 1.00 94.31 180 VAL A C 1
ATOM 1456 O O . VAL A 1 180 ? -6.524 -2.744 36.415 1.00 94.31 180 VAL A O 1
ATOM 1459 N N . LYS A 1 181 ? -5.488 -2.238 38.346 1.00 95.38 181 LYS A N 1
ATOM 1460 C CA . LYS A 1 181 ? -4.732 -3.493 38.432 1.00 95.38 181 LYS A CA 1
ATOM 1461 C C . LYS A 1 181 ? -5.654 -4.691 38.651 1.00 95.38 181 LYS A C 1
ATOM 1463 O O . LYS A 1 181 ? -5.530 -5.678 37.933 1.00 95.38 181 LYS A O 1
ATOM 1468 N N . GLU A 1 182 ? -6.603 -4.585 39.577 1.00 96.31 182 GLU A N 1
ATOM 1469 C CA . GLU A 1 182 ? -7.584 -5.648 39.840 1.00 96.31 182 GLU A CA 1
ATOM 1470 C C . GLU A 1 182 ? -8.430 -5.955 38.599 1.00 96.31 182 GLU A C 1
ATOM 1472 O O . GLU A 1 182 ? -8.601 -7.118 38.220 1.00 96.31 182 GLU A O 1
ATOM 1477 N N . VAL A 1 183 ? -8.900 -4.906 37.914 1.00 96.31 183 VAL A N 1
ATOM 1478 C CA . VAL A 1 183 ? -9.611 -5.036 36.637 1.00 96.31 183 VAL A CA 1
ATOM 1479 C C . VAL A 1 183 ? -8.722 -5.712 35.604 1.00 96.31 183 VAL A C 1
ATOM 1481 O O . VAL A 1 183 ? -9.152 -6.671 34.972 1.00 96.31 183 VAL A O 1
ATOM 1484 N N . PHE A 1 184 ? -7.481 -5.260 35.441 1.00 95.38 184 PHE A N 1
ATOM 1485 C CA . PHE A 1 184 ? -6.561 -5.809 34.451 1.00 95.38 184 PHE A CA 1
ATOM 1486 C C . PHE A 1 184 ? -6.295 -7.306 34.667 1.00 95.38 184 PHE A C 1
ATOM 1488 O O . PHE A 1 184 ? -6.401 -8.089 33.723 1.00 95.38 184 PHE A O 1
ATOM 1495 N N . GLU A 1 185 ? -6.040 -7.725 35.906 1.00 95.50 185 GLU A N 1
ATOM 1496 C CA . GLU A 1 185 ? -5.864 -9.137 36.261 1.00 95.50 185 GLU A CA 1
ATOM 1497 C C . GLU A 1 185 ? -7.141 -9.954 36.012 1.00 95.50 185 GLU A C 1
ATOM 1499 O O . GLU A 1 185 ? -7.076 -11.078 35.506 1.00 95.50 185 GLU A O 1
ATOM 1504 N N . LYS A 1 186 ? -8.320 -9.395 36.318 1.00 96.19 186 LYS A N 1
ATOM 1505 C CA . LYS A 1 186 ? -9.609 -10.037 36.023 1.00 96.19 186 LYS A CA 1
ATOM 1506 C C . LYS A 1 186 ? -9.827 -10.193 34.518 1.00 96.19 186 LYS A C 1
ATOM 1508 O O . LYS A 1 186 ? -10.222 -11.267 34.073 1.00 96.19 186 LYS A O 1
ATOM 1513 N N . LEU A 1 187 ? -9.521 -9.166 33.727 1.00 95.44 187 LEU A N 1
ATOM 1514 C CA . LEU A 1 187 ? -9.630 -9.207 32.268 1.00 95.44 187 LEU A CA 1
ATOM 1515 C C . LEU A 1 187 ? -8.694 -10.254 31.655 1.00 95.44 187 LEU A C 1
ATOM 1517 O O . LEU A 1 187 ? -9.120 -10.994 30.774 1.00 95.44 187 LEU A O 1
ATOM 1521 N N . GLN A 1 188 ? -7.461 -10.380 32.153 1.00 94.94 188 GLN A N 1
ATOM 1522 C CA . GLN A 1 188 ? -6.533 -11.430 31.717 1.00 94.94 188 GLN A CA 1
ATOM 1523 C C . GLN A 1 188 ? -7.032 -12.842 32.050 1.00 94.94 188 GLN A C 1
ATOM 1525 O O . GLN A 1 188 ? -6.780 -13.771 31.288 1.00 94.94 188 GLN A O 1
ATOM 1530 N N . LYS A 1 189 ? -7.754 -13.012 33.164 1.00 95.69 189 LYS A N 1
ATOM 1531 C CA . LYS A 1 189 ? -8.382 -14.295 33.520 1.00 95.69 189 LYS A CA 1
ATOM 1532 C C . LYS A 1 189 ? -9.580 -14.621 32.626 1.00 95.69 189 LYS A C 1
ATOM 1534 O O . LYS A 1 189 ? -9.734 -15.771 32.234 1.00 95.69 189 LYS A O 1
ATOM 1539 N N . ILE A 1 190 ? -10.414 -13.628 32.304 1.00 95.12 190 ILE A N 1
ATOM 1540 C CA . ILE A 1 190 ? -11.597 -13.804 31.441 1.00 95.12 190 ILE A CA 1
ATOM 1541 C C . ILE A 1 190 ? -11.179 -14.022 29.978 1.00 95.12 190 ILE A C 1
ATOM 1543 O O . ILE A 1 190 ? -11.768 -14.841 29.276 1.00 95.12 190 ILE A O 1
ATOM 1547 N N . PHE A 1 191 ? -10.146 -13.312 29.519 1.00 94.88 191 PHE A N 1
ATOM 1548 C CA . PHE A 1 191 ? -9.665 -13.340 28.139 1.00 94.88 191 PHE A CA 1
ATOM 1549 C C . PHE A 1 191 ? -8.166 -13.696 28.073 1.00 94.88 191 PHE A C 1
ATOM 1551 O O . PHE A 1 191 ? -7.339 -12.842 27.737 1.00 94.88 191 PHE A O 1
ATOM 1558 N N . PRO A 1 192 ? -7.789 -14.953 28.377 1.00 94.00 192 PRO A N 1
ATOM 1559 C CA . PRO A 1 192 ? -6.384 -15.371 28.463 1.00 94.00 192 PRO A CA 1
ATOM 1560 C C . PRO A 1 192 ? -5.651 -15.336 27.113 1.00 94.00 192 PRO A C 1
ATOM 1562 O O . PRO A 1 192 ? -4.425 -15.251 27.058 1.00 94.00 192 PRO A O 1
ATOM 1565 N N . ASP A 1 193 ? -6.394 -15.380 26.009 1.00 92.94 193 ASP A N 1
ATOM 1566 C CA . ASP A 1 193 ? -5.898 -15.299 24.636 1.00 92.94 193 ASP A CA 1
ATOM 1567 C C . ASP A 1 193 ? -5.591 -13.858 24.183 1.00 92.94 193 ASP A C 1
ATOM 1569 O O . ASP A 1 193 ? -4.915 -13.641 23.168 1.00 92.94 193 ASP A O 1
ATOM 1573 N N . VAL A 1 194 ? -6.054 -12.852 24.931 1.00 93.00 194 VAL A N 1
ATOM 1574 C CA . VAL A 1 194 ? -5.933 -11.443 24.552 1.00 93.00 194 VAL A CA 1
ATOM 1575 C C . VAL A 1 194 ? -4.604 -10.856 25.020 1.00 93.00 194 VAL A C 1
ATOM 1577 O O . VAL A 1 194 ? -4.319 -10.696 26.204 1.00 93.00 194 VAL A O 1
ATOM 1580 N N . LYS A 1 195 ? -3.789 -10.430 24.050 1.00 92.81 195 LYS A N 1
ATOM 1581 C CA . LYS A 1 195 ? -2.533 -9.712 24.305 1.00 92.81 195 LYS A CA 1
ATOM 1582 C C . LYS A 1 195 ? -2.781 -8.212 24.448 1.00 92.81 195 LYS A C 1
ATOM 1584 O O . LYS A 1 195 ? -2.801 -7.475 23.458 1.00 92.81 195 LYS A O 1
ATOM 1589 N N . TYR A 1 196 ? -2.948 -7.757 25.685 1.00 93.06 196 TYR A N 1
ATOM 1590 C CA . TYR A 1 196 ? -3.042 -6.335 26.010 1.00 93.06 196 TYR A CA 1
ATOM 1591 C C . TYR A 1 196 ? -1.698 -5.623 25.812 1.00 93.06 196 TYR A C 1
ATOM 1593 O O . TYR A 1 196 ? -0.644 -6.120 26.209 1.00 93.06 196 TYR A O 1
ATOM 1601 N N . LYS A 1 197 ? -1.724 -4.437 25.192 1.00 91.19 197 LYS A N 1
ATOM 1602 C CA . LYS A 1 197 ? -0.524 -3.615 24.994 1.00 91.19 197 LYS A CA 1
ATOM 1603 C C . LYS A 1 197 ? -0.255 -2.776 26.239 1.00 91.19 197 LYS A C 1
ATOM 1605 O O . LYS A 1 197 ? -0.940 -1.779 26.461 1.00 91.19 197 LYS A O 1
ATOM 1610 N N . VAL A 1 198 ? 0.767 -3.163 26.994 1.00 91.81 198 VAL A N 1
ATOM 1611 C CA . VAL A 1 198 ? 1.274 -2.414 28.149 1.00 91.81 198 VAL A CA 1
ATOM 1612 C C . VAL A 1 198 ? 2.508 -1.615 27.725 1.00 91.81 198 VAL A C 1
ATOM 1614 O O . VAL A 1 198 ? 3.357 -2.115 26.983 1.00 91.81 198 VAL A O 1
ATOM 1617 N N . THR A 1 199 ? 2.588 -0.349 28.131 1.00 90.31 199 THR A N 1
ATOM 1618 C CA . THR A 1 199 ? 3.754 0.501 27.847 1.00 90.31 199 THR A CA 1
ATOM 1619 C C . THR A 1 199 ? 4.946 0.104 28.721 1.00 90.31 199 THR A C 1
ATOM 1621 O O . THR A 1 199 ? 4.795 -0.559 29.744 1.00 90.31 199 THR A O 1
ATOM 1624 N N . THR A 1 200 ? 6.148 0.575 28.380 1.00 88.88 200 THR A N 1
ATOM 1625 C CA . THR A 1 200 ? 7.352 0.371 29.209 1.00 88.88 200 THR A CA 1
ATOM 1626 C C . THR A 1 200 ? 7.230 0.953 30.621 1.00 88.88 200 THR A C 1
ATOM 1628 O O . THR A 1 200 ? 7.970 0.548 31.508 1.00 88.88 200 THR A O 1
ATOM 1631 N N . LYS A 1 201 ? 6.285 1.876 30.843 1.00 90.94 201 LYS A N 1
ATOM 1632 C CA . LYS A 1 201 ? 5.981 2.490 32.143 1.00 90.94 201 LYS A CA 1
ATOM 1633 C C . LYS A 1 201 ? 4.883 1.752 32.924 1.00 90.94 201 LYS A C 1
ATOM 1635 O O . LYS A 1 201 ? 4.315 2.331 33.838 1.00 90.94 201 LYS A O 1
ATOM 1640 N N . ASN A 1 202 ? 4.546 0.517 32.545 1.00 93.12 202 ASN A N 1
ATOM 1641 C CA . ASN A 1 202 ? 3.453 -0.259 33.140 1.00 93.12 202 ASN A CA 1
ATOM 1642 C C . ASN A 1 202 ? 2.082 0.451 33.065 1.00 93.12 202 ASN A C 1
ATOM 1644 O O . ASN A 1 202 ? 1.321 0.494 34.032 1.00 93.12 202 ASN A O 1
ATOM 1648 N N . GLN A 1 203 ? 1.775 1.040 31.904 1.00 94.81 203 GLN A N 1
ATOM 1649 C CA . GLN A 1 203 ? 0.510 1.738 31.660 1.00 94.81 203 GLN A CA 1
ATOM 1650 C C . GLN A 1 203 ? -0.310 1.046 30.576 1.00 94.81 203 GLN A C 1
ATOM 1652 O O . GLN A 1 203 ? 0.245 0.452 29.647 1.00 94.81 203 GLN A O 1
ATOM 1657 N N . ILE A 1 204 ? -1.628 1.200 30.646 1.00 95.12 204 ILE A N 1
ATOM 1658 C CA . ILE A 1 204 ? -2.579 0.701 29.651 1.00 95.12 204 ILE A CA 1
ATOM 1659 C C . ILE A 1 204 ? -3.404 1.851 29.075 1.00 95.12 204 ILE A C 1
ATOM 1661 O O . ILE A 1 204 ? -3.713 2.824 29.759 1.00 95.12 204 ILE A O 1
ATOM 1665 N N . LYS A 1 205 ? -3.770 1.761 27.793 1.00 95.50 205 LYS A N 1
ATOM 1666 C CA . LYS A 1 205 ? -4.729 2.709 27.218 1.00 95.50 205 LYS A CA 1
ATOM 1667 C C . LYS A 1 205 ? -6.152 2.391 27.698 1.00 95.50 205 LYS A C 1
ATOM 1669 O O . LYS A 1 205 ? -6.570 1.244 27.524 1.00 95.50 205 LYS A O 1
ATOM 1674 N N . PRO A 1 206 ? -6.936 3.388 28.152 1.00 96.38 206 PRO A N 1
ATOM 1675 C CA . PRO A 1 206 ? -8.315 3.178 28.594 1.00 96.38 206 PRO A CA 1
ATOM 1676 C C . PRO A 1 206 ? -9.185 2.411 27.591 1.00 96.38 206 PRO A C 1
ATOM 1678 O O . PRO A 1 206 ? -9.905 1.505 27.992 1.00 96.38 206 PRO A O 1
ATOM 1681 N N . ILE A 1 207 ? -9.068 2.686 26.281 1.00 96.31 207 ILE A N 1
ATOM 1682 C CA . ILE A 1 207 ? -9.850 2.004 25.227 1.00 96.31 207 ILE A CA 1
ATOM 1683 C C . ILE A 1 207 ? -9.770 0.467 25.285 1.00 96.31 207 ILE A C 1
ATOM 1685 O O . ILE A 1 207 ? -10.718 -0.209 24.895 1.00 96.31 207 ILE A O 1
ATOM 1689 N N . ALA A 1 208 ? -8.670 -0.102 25.791 1.00 96.38 208 ALA A N 1
ATOM 1690 C CA . ALA A 1 208 ? -8.541 -1.548 25.971 1.00 96.38 208 ALA A CA 1
ATOM 1691 C C . ALA A 1 208 ? -9.473 -2.091 27.061 1.00 96.38 208 ALA A C 1
ATOM 1693 O O . ALA A 1 208 ? -10.067 -3.155 26.883 1.00 96.38 208 ALA A O 1
ATOM 1694 N N . ILE A 1 209 ? -9.635 -1.337 28.150 1.00 96.88 209 ILE A N 1
ATOM 1695 C CA . ILE A 1 209 ? -10.552 -1.665 29.242 1.00 96.88 209 ILE A CA 1
ATOM 1696 C C . ILE A 1 209 ? -11.993 -1.517 28.749 1.00 96.88 209 ILE A C 1
ATOM 1698 O O . ILE A 1 209 ? -12.754 -2.469 28.870 1.00 96.88 209 ILE A O 1
ATOM 1702 N N . TYR A 1 210 ? -12.337 -0.402 28.089 1.00 97.31 210 TYR A N 1
ATOM 1703 C CA . TYR A 1 210 ? -13.665 -0.206 27.484 1.00 97.31 210 TYR A CA 1
ATOM 1704 C C . TYR A 1 210 ? -14.040 -1.335 26.520 1.00 97.31 210 TYR A C 1
ATOM 1706 O O . TYR A 1 210 ? -15.126 -1.897 26.617 1.00 97.31 210 TYR A O 1
ATOM 1714 N N . ALA A 1 211 ? -13.139 -1.710 25.607 1.00 96.81 211 ALA A N 1
ATOM 1715 C CA . ALA A 1 211 ? -13.416 -2.780 24.656 1.00 96.81 211 ALA A CA 1
ATOM 1716 C C . ALA A 1 211 ? -13.603 -4.135 25.353 1.00 96.81 211 ALA A C 1
ATOM 1718 O O . ALA A 1 211 ? -14.479 -4.900 24.971 1.00 96.81 211 ALA A O 1
ATOM 1719 N N . SER A 1 212 ? -12.821 -4.443 26.389 1.00 96.50 212 SER A N 1
ATOM 1720 C CA . SER A 1 212 ? -13.015 -5.681 27.154 1.00 96.50 212 SER A CA 1
ATOM 1721 C C . SER A 1 212 ? -14.309 -5.670 27.969 1.00 96.50 212 SER A C 1
ATOM 1723 O O . SER A 1 212 ? -15.028 -6.666 27.971 1.00 96.50 212 SER A O 1
ATOM 1725 N N . ALA A 1 213 ? -14.640 -4.543 28.602 1.00 96.12 213 ALA A N 1
ATOM 1726 C CA . ALA A 1 213 ? -15.901 -4.335 29.309 1.00 96.12 213 ALA A CA 1
ATOM 1727 C C . ALA A 1 213 ? -17.099 -4.521 28.372 1.00 96.12 213 ALA A C 1
ATOM 1729 O O . ALA A 1 213 ? -18.049 -5.220 28.704 1.00 96.12 213 ALA A O 1
ATOM 1730 N N . PHE A 1 214 ? -17.013 -3.986 27.157 1.00 95.75 214 PHE A N 1
ATOM 1731 C CA . PHE A 1 214 ? -18.017 -4.183 26.120 1.00 95.75 214 PHE A CA 1
ATOM 1732 C C . PHE A 1 214 ? -18.247 -5.668 25.799 1.00 95.75 214 PHE A C 1
ATOM 1734 O O . PHE A 1 214 ? -19.386 -6.109 25.681 1.00 95.75 214 PHE A O 1
ATOM 1741 N N . TYR A 1 215 ? -17.184 -6.473 25.732 1.00 95.69 215 TYR A N 1
ATOM 1742 C CA . TYR A 1 215 ? -17.318 -7.919 25.533 1.00 95.69 215 TYR A CA 1
ATOM 1743 C C . TYR A 1 215 ? -17.879 -8.656 26.756 1.00 95.69 215 TYR A C 1
ATOM 1745 O O . TYR A 1 215 ? -18.661 -9.586 26.578 1.00 95.69 215 TYR A O 1
ATOM 1753 N N . ILE A 1 216 ? -17.558 -8.218 27.978 1.00 94.94 216 ILE A N 1
ATOM 1754 C CA . ILE A 1 216 ? -18.224 -8.715 29.196 1.00 94.94 216 ILE A CA 1
ATOM 1755 C C . ILE A 1 216 ? -19.726 -8.415 29.131 1.00 94.94 216 ILE A C 1
ATOM 1757 O O . ILE A 1 216 ? -20.540 -9.272 29.466 1.00 94.94 216 ILE A O 1
ATOM 1761 N N . GLN A 1 217 ? -20.101 -7.221 28.670 1.00 93.75 217 GLN A N 1
ATOM 1762 C CA . GLN A 1 217 ? -21.499 -6.828 28.538 1.00 93.75 217 GLN A CA 1
ATOM 1763 C C . GLN A 1 217 ? -22.235 -7.647 27.476 1.00 93.75 217 GLN A C 1
ATOM 1765 O O . GLN A 1 217 ? -23.372 -8.047 27.705 1.00 93.75 217 GLN A O 1
ATOM 1770 N N . ILE A 1 218 ? -21.586 -7.965 26.352 1.00 93.88 218 ILE A N 1
ATOM 1771 C CA . ILE A 1 218 ? -22.134 -8.905 25.362 1.00 93.88 218 ILE A CA 1
ATOM 1772 C C . ILE A 1 218 ? -22.439 -10.254 26.016 1.00 93.88 218 ILE A C 1
ATOM 1774 O O . ILE A 1 218 ? -23.522 -10.791 25.803 1.00 93.88 218 ILE A O 1
ATOM 1778 N N . ASP A 1 219 ? -21.512 -10.800 26.805 1.00 92.69 219 ASP A N 1
ATOM 1779 C CA . ASP A 1 219 ? -21.715 -12.101 27.446 1.00 92.69 219 ASP A CA 1
ATOM 1780 C C . ASP A 1 219 ? -22.845 -12.068 28.485 1.00 92.69 219 ASP A C 1
ATOM 1782 O O . ASP A 1 219 ? -23.649 -12.994 28.507 1.00 92.69 219 ASP A O 1
ATOM 1786 N N . ARG A 1 220 ? -22.994 -10.975 29.249 1.00 91.88 220 ARG A N 1
ATOM 1787 C CA . ARG A 1 220 ? -24.150 -10.772 30.147 1.00 91.88 220 ARG A CA 1
ATOM 1788 C C . ARG A 1 220 ? -25.470 -10.676 29.378 1.00 91.88 220 ARG A C 1
ATOM 1790 O O . ARG A 1 220 ? -26.457 -11.296 29.751 1.00 91.88 220 ARG A O 1
ATOM 1797 N N . LEU A 1 221 ? -25.503 -9.920 28.280 1.00 92.06 221 LEU A N 1
ATOM 1798 C CA . LEU A 1 221 ? -26.724 -9.725 27.491 1.00 92.06 221 LEU A CA 1
ATOM 1799 C C . LEU A 1 221 ? -27.186 -11.001 26.774 1.00 92.06 221 LEU A C 1
ATOM 1801 O O . LEU A 1 221 ? -28.382 -11.140 26.532 1.00 92.06 221 LEU A O 1
ATOM 1805 N N . LYS A 1 222 ? -26.284 -11.948 26.479 1.00 92.31 222 LYS A N 1
ATOM 1806 C CA . LYS A 1 222 ? -26.653 -13.268 25.930 1.00 92.31 222 LYS A CA 1
ATOM 1807 C C . LYS A 1 222 ? -27.548 -14.085 26.864 1.00 92.31 222 LYS A C 1
ATOM 1809 O O . LYS A 1 222 ? -28.218 -14.992 26.384 1.00 92.31 222 LYS A O 1
ATOM 1814 N N . GLU A 1 223 ? -27.551 -13.797 28.165 1.00 92.12 223 GLU A N 1
ATOM 1815 C CA . GLU A 1 223 ? -28.423 -14.483 29.127 1.00 92.12 223 GLU A CA 1
ATOM 1816 C C . GLU A 1 223 ? -29.897 -14.086 28.943 1.00 92.12 223 GLU A C 1
ATOM 1818 O O . GLU A 1 223 ? -30.785 -14.900 29.190 1.00 92.12 223 GLU A O 1
ATOM 1823 N N . SER A 1 224 ? -30.154 -12.866 28.454 1.00 91.62 224 SER A N 1
ATOM 1824 C CA . SER A 1 224 ? -31.502 -12.290 28.334 1.00 91.62 224 SER A CA 1
ATOM 1825 C C . SER A 1 224 ? -31.965 -12.068 26.891 1.00 91.62 224 SER A C 1
ATOM 1827 O O . SER A 1 224 ? -33.164 -11.944 26.653 1.00 91.62 224 SER A O 1
ATOM 1829 N N . TYR A 1 225 ? -31.046 -12.006 25.921 1.00 92.12 225 TYR A N 1
ATOM 1830 C CA . TYR A 1 225 ? -31.342 -11.645 24.532 1.00 92.12 225 TYR A CA 1
ATOM 1831 C C . TYR A 1 225 ? -30.648 -12.563 23.519 1.00 92.12 225 TYR A C 1
ATOM 1833 O O . TYR A 1 225 ? -29.520 -13.017 23.714 1.00 92.12 225 TYR A O 1
ATOM 1841 N N . ASP A 1 226 ? -31.292 -12.762 22.366 1.00 91.31 226 ASP A N 1
ATOM 1842 C CA . ASP A 1 226 ? -30.682 -13.437 21.220 1.00 91.31 226 ASP A CA 1
ATOM 1843 C C . ASP A 1 226 ? -29.815 -12.467 20.402 1.00 91.31 226 ASP A C 1
ATOM 1845 O O . ASP A 1 226 ? -30.314 -11.634 19.645 1.00 91.31 226 ASP A O 1
ATOM 1849 N N . LEU A 1 227 ? -28.492 -12.599 20.531 1.00 91.75 227 LEU A N 1
ATOM 1850 C CA . LEU A 1 227 ? -27.517 -11.740 19.849 1.00 91.75 227 LEU A CA 1
ATOM 1851 C C . LEU A 1 227 ? -26.962 -12.344 18.544 1.00 91.75 227 LEU A C 1
ATOM 1853 O O . LEU A 1 227 ? -26.027 -11.790 17.957 1.00 91.75 227 LEU A O 1
ATOM 1857 N N . ARG A 1 228 ? -27.508 -13.467 18.051 1.00 88.44 228 ARG A N 1
ATOM 1858 C CA . ARG A 1 228 ? -26.982 -14.154 16.850 1.00 88.44 228 ARG A CA 1
ATOM 1859 C C . ARG A 1 228 ? -27.005 -13.285 15.593 1.00 88.44 228 ARG A C 1
ATOM 1861 O O . ARG A 1 228 ? -26.129 -13.420 14.750 1.00 88.44 228 ARG A O 1
ATOM 1868 N N . ALA A 1 229 ? -27.972 -12.376 15.476 1.00 84.19 229 ALA A N 1
ATOM 1869 C CA . ALA A 1 229 ? -28.100 -11.487 14.319 1.00 84.19 229 ALA A CA 1
ATOM 1870 C C . ALA A 1 229 ? -27.027 -10.378 14.263 1.00 84.19 229 ALA A C 1
ATOM 1872 O O . ALA A 1 229 ? -26.784 -9.803 13.198 1.00 84.19 229 ALA A O 1
ATOM 1873 N N . ILE A 1 230 ? -26.391 -10.065 15.398 1.00 87.88 230 ILE A N 1
ATOM 1874 C CA . ILE A 1 230 ? -25.446 -8.945 15.520 1.00 87.88 230 ILE A CA 1
ATOM 1875 C C . ILE A 1 230 ? -23.990 -9.404 15.678 1.00 87.88 230 ILE A C 1
ATOM 1877 O O . ILE A 1 230 ? -23.067 -8.673 15.314 1.00 87.88 230 ILE A O 1
ATOM 1881 N N . LEU A 1 231 ? -23.773 -10.615 16.198 1.00 90.69 231 LEU A N 1
ATOM 1882 C CA . LEU A 1 231 ? -22.450 -11.207 16.362 1.00 90.69 231 LEU A CA 1
ATOM 1883 C C . LEU A 1 231 ? -22.042 -11.983 15.105 1.00 90.69 231 LEU A C 1
ATOM 1885 O O . LEU A 1 231 ? -22.864 -12.588 14.426 1.00 90.69 231 LEU A O 1
ATOM 1889 N N . SER A 1 232 ? -20.745 -11.993 14.805 1.00 87.50 232 SER A N 1
ATOM 1890 C CA . SER A 1 232 ? -20.188 -12.952 13.841 1.00 87.50 232 SER A CA 1
ATOM 1891 C C . SER A 1 232 ? -20.183 -14.377 14.407 1.00 87.50 232 SER A C 1
ATOM 1893 O O . SER A 1 232 ? -20.299 -14.560 15.618 1.00 87.50 232 SER A O 1
ATOM 1895 N N . ASP A 1 233 ? -19.912 -15.378 13.564 1.00 82.94 233 ASP A N 1
ATOM 1896 C CA . ASP A 1 233 ? -19.773 -16.792 13.968 1.00 82.94 233 ASP A CA 1
ATOM 1897 C C . ASP A 1 233 ? -18.758 -17.015 15.103 1.00 82.94 233 ASP A C 1
ATOM 1899 O O . ASP A 1 233 ? -18.834 -17.985 15.850 1.00 82.94 233 ASP A O 1
ATOM 1903 N N . LYS A 1 234 ? -17.795 -16.096 15.255 1.00 83.75 234 LYS A N 1
ATOM 1904 C CA . LYS A 1 234 ? -16.786 -16.119 16.325 1.00 83.75 234 LYS A CA 1
ATOM 1905 C C . LYS A 1 234 ? -17.233 -15.397 17.601 1.00 83.75 234 LYS A C 1
ATOM 1907 O O . LYS A 1 234 ? -16.418 -15.187 18.495 1.00 83.75 234 LYS A O 1
ATOM 1912 N N . GLY A 1 235 ? -18.487 -14.953 17.673 1.00 84.12 235 GLY A N 1
ATOM 1913 C CA . GLY A 1 235 ? -19.033 -14.194 18.796 1.00 84.12 235 GLY A CA 1
ATOM 1914 C C . GLY A 1 235 ? -18.465 -12.779 18.929 1.00 84.12 235 GLY A C 1
ATOM 1915 O O . GLY A 1 235 ? -18.517 -12.211 20.017 1.00 84.12 235 GLY A O 1
ATOM 1916 N N . VAL A 1 236 ? -17.888 -12.218 17.858 1.00 90.19 236 VAL A N 1
ATOM 1917 C CA . VAL A 1 236 ? -17.249 -10.889 17.871 1.00 90.19 236 VAL A CA 1
ATOM 1918 C C . VAL A 1 236 ? -17.964 -9.884 16.987 1.00 90.19 236 VAL A C 1
ATOM 1920 O O . VAL A 1 236 ? -18.616 -10.261 16.009 1.00 90.19 236 VAL A O 1
ATOM 1923 N N . ILE A 1 237 ? -17.783 -8.603 17.307 1.00 92.94 237 ILE A N 1
ATOM 1924 C CA . ILE A 1 237 ? -18.316 -7.481 16.534 1.00 92.94 237 ILE A CA 1
ATOM 1925 C C . ILE A 1 237 ? -17.251 -6.955 15.578 1.00 92.94 237 ILE A C 1
ATOM 1927 O O . ILE A 1 237 ? -16.102 -6.715 15.959 1.00 92.94 237 ILE A O 1
ATOM 1931 N N . SER A 1 238 ? -17.642 -6.776 14.315 1.00 92.19 238 SER A N 1
ATOM 1932 C CA . SER A 1 238 ? -16.744 -6.289 13.267 1.00 92.19 238 SER A CA 1
ATOM 1933 C C . SER A 1 238 ? -16.128 -4.944 13.652 1.00 92.19 238 SER A C 1
ATOM 1935 O O . SER A 1 238 ? -16.837 -3.989 13.959 1.00 92.19 238 SER A O 1
ATOM 1937 N N . GLY A 1 239 ? -14.798 -4.867 13.619 1.00 92.75 239 GLY A N 1
ATOM 1938 C CA . GLY A 1 239 ? -14.051 -3.642 13.895 1.00 92.75 239 GLY A CA 1
ATOM 1939 C C . GLY A 1 239 ? -13.787 -3.325 15.368 1.00 92.75 239 GLY A C 1
ATOM 1940 O O . GLY A 1 239 ? -13.128 -2.321 15.619 1.00 92.75 239 GLY A O 1
ATOM 1941 N N . ILE A 1 240 ? -14.204 -4.159 16.329 1.00 95.25 240 ILE A N 1
ATOM 1942 C CA . ILE A 1 240 ? -13.928 -3.951 17.763 1.00 95.25 240 ILE A CA 1
ATOM 1943 C C . ILE A 1 240 ? -13.215 -5.180 18.333 1.00 95.25 240 ILE A C 1
ATOM 1945 O O . ILE A 1 240 ? -13.829 -6.225 18.534 1.00 95.25 240 ILE A O 1
ATOM 1949 N N . ALA A 1 241 ? -11.918 -5.078 18.622 1.00 94.94 241 ALA A N 1
ATOM 1950 C CA . ALA A 1 241 ? -11.172 -6.155 19.275 1.00 94.94 241 ALA A CA 1
ATOM 1951 C C . ALA A 1 241 ? -11.168 -5.997 20.803 1.00 94.94 241 ALA A C 1
ATOM 1953 O O . ALA A 1 241 ? -10.982 -4.890 21.306 1.00 94.94 241 ALA A O 1
ATOM 1954 N N . LYS A 1 242 ? -11.237 -7.118 21.539 1.00 94.88 242 LYS A N 1
ATOM 1955 C CA . LYS A 1 242 ? -11.129 -7.167 23.015 1.00 94.88 242 LYS A CA 1
ATOM 1956 C C . LYS A 1 242 ? -9.901 -6.420 23.561 1.00 94.88 242 LYS A C 1
ATOM 1958 O O . LYS A 1 242 ? -9.957 -5.815 24.622 1.00 94.88 242 LYS A O 1
ATOM 1963 N N . SER A 1 243 ? -8.802 -6.402 22.804 1.00 93.19 243 SER A N 1
ATOM 1964 C CA . SER A 1 243 ? -7.551 -5.714 23.157 1.00 93.19 243 SER A CA 1
ATOM 1965 C C . SER A 1 243 ? -7.601 -4.180 23.073 1.00 93.19 243 SER A C 1
ATOM 1967 O O . SER A 1 243 ? -6.591 -3.532 23.351 1.00 93.19 243 SER A O 1
ATOM 1969 N N . GLY A 1 244 ? -8.724 -3.584 22.651 1.00 92.38 244 GLY A N 1
ATOM 1970 C CA . GLY A 1 244 ? -8.869 -2.136 22.453 1.00 92.38 244 GLY A CA 1
ATOM 1971 C C . GLY A 1 244 ? -8.515 -1.638 21.056 1.00 92.38 244 GLY A C 1
ATOM 1972 O O . GLY A 1 244 ? -8.471 -0.430 20.829 1.00 92.38 244 GLY A O 1
ATOM 1973 N N . ILE A 1 245 ? -8.232 -2.537 20.110 1.00 93.00 245 ILE A N 1
ATOM 1974 C CA . ILE A 1 245 ? -8.006 -2.152 18.713 1.00 93.00 245 ILE A CA 1
ATOM 1975 C C . ILE A 1 245 ? -9.364 -1.935 18.045 1.00 93.00 245 ILE A C 1
ATOM 1977 O O . ILE A 1 245 ? -10.101 -2.891 17.800 1.00 93.00 245 ILE A O 1
ATOM 1981 N N . ILE A 1 246 ? -9.657 -0.676 17.718 1.00 92.56 246 ILE A N 1
ATOM 1982 C CA . ILE A 1 246 ? -10.824 -0.286 16.926 1.00 92.56 246 ILE A CA 1
ATOM 1983 C C . ILE A 1 246 ? -10.397 -0.076 15.473 1.00 92.56 246 ILE A C 1
ATOM 1985 O O . ILE A 1 246 ? -9.514 0.734 15.182 1.00 92.56 246 ILE A O 1
ATOM 1989 N N . THR A 1 247 ? -11.026 -0.806 14.557 1.00 92.12 247 THR A N 1
ATOM 1990 C CA . THR A 1 247 ? -10.756 -0.733 13.119 1.00 92.12 247 THR A CA 1
ATOM 1991 C C . THR A 1 247 ? -11.941 -0.083 12.419 1.00 92.12 247 THR A C 1
ATOM 1993 O O . THR A 1 247 ? -12.893 -0.760 12.035 1.00 92.12 247 THR A O 1
ATOM 1996 N N . GLY A 1 248 ? -11.871 1.241 12.242 1.00 91.94 248 GLY A N 1
ATOM 1997 C CA . GLY A 1 248 ? -12.970 2.049 11.698 1.00 91.94 248 GLY A CA 1
ATOM 1998 C C . GLY A 1 248 ? -13.497 1.548 10.355 1.00 91.94 248 GLY A C 1
ATOM 1999 O O . GLY A 1 248 ? -14.702 1.395 10.198 1.00 91.94 248 GLY A O 1
ATOM 2000 N N . LYS A 1 249 ? -12.608 1.177 9.424 1.00 91.88 249 LYS A N 1
ATOM 2001 C CA . LYS A 1 249 ? -13.003 0.573 8.140 1.00 91.88 249 LYS A CA 1
ATOM 2002 C C . LYS A 1 249 ? -13.821 -0.717 8.273 1.00 91.88 249 LYS A C 1
ATOM 2004 O O . LYS A 1 249 ? -14.696 -0.969 7.454 1.00 91.88 249 LYS A O 1
ATOM 2009 N N . ASP A 1 250 ? -13.556 -1.537 9.289 1.00 93.62 250 ASP A N 1
ATOM 2010 C CA . ASP A 1 250 ? -14.238 -2.819 9.481 1.00 93.62 250 ASP A CA 1
ATOM 2011 C C . ASP A 1 250 ? -15.576 -2.613 10.195 1.00 93.62 250 ASP A C 1
ATOM 2013 O O . ASP A 1 250 ? -16.563 -3.269 9.856 1.00 93.62 250 ASP A O 1
ATOM 2017 N N . PHE A 1 251 ? -15.618 -1.670 11.140 1.00 95.00 251 PHE A N 1
ATOM 2018 C CA . PHE A 1 251 ? -16.841 -1.254 11.818 1.00 95.00 251 PHE A CA 1
ATOM 2019 C C . PHE A 1 251 ? -17.804 -0.588 10.828 1.00 95.00 251 PHE A C 1
ATOM 2021 O O . PHE A 1 251 ? -18.891 -1.101 10.565 1.00 95.00 251 PHE A O 1
ATOM 2028 N N . MET A 1 252 ? -17.364 0.488 10.170 1.00 95.31 252 MET A N 1
ATOM 2029 C CA . MET A 1 252 ? -18.173 1.198 9.177 1.00 95.31 252 MET A CA 1
ATOM 2030 C C . MET A 1 252 ? -18.480 0.335 7.956 1.00 95.31 252 MET A C 1
ATOM 2032 O O . MET A 1 252 ? -19.568 0.430 7.400 1.00 95.31 252 MET A O 1
ATOM 2036 N N . GLY A 1 253 ? -17.576 -0.562 7.557 1.00 94.94 253 GLY A N 1
ATOM 2037 C CA . GLY A 1 253 ? -17.843 -1.526 6.491 1.00 94.94 253 GLY A CA 1
ATOM 2038 C C . GLY A 1 253 ? -19.009 -2.470 6.813 1.00 94.94 253 GLY A C 1
ATOM 2039 O O . GLY A 1 253 ? -19.795 -2.786 5.925 1.00 94.94 253 GLY A O 1
ATOM 2040 N N . ARG A 1 254 ? -19.178 -2.889 8.076 1.00 93.75 254 ARG A N 1
ATOM 2041 C CA . ARG A 1 254 ? -20.322 -3.722 8.497 1.00 93.75 254 ARG A CA 1
ATOM 2042 C C . ARG A 1 254 ? -21.630 -2.930 8.527 1.00 93.75 254 ARG A C 1
ATOM 2044 O O . ARG A 1 254 ? -22.673 -3.464 8.132 1.00 93.75 254 ARG A O 1
ATOM 2051 N N . TYR A 1 255 ? -21.566 -1.677 8.971 1.00 95.12 255 TYR A N 1
ATOM 2052 C CA . TYR A 1 255 ? -22.729 -0.804 9.163 1.00 95.12 255 TYR A CA 1
ATOM 2053 C C . TYR A 1 255 ? -22.939 0.202 8.026 1.00 95.12 255 TYR A C 1
ATOM 2055 O O . TYR A 1 255 ? -23.580 1.234 8.204 1.00 95.12 255 TYR A O 1
ATOM 2063 N N . SER A 1 256 ? -22.449 -0.120 6.829 1.00 95.44 256 SER A N 1
ATOM 2064 C CA . SER A 1 256 ? -22.745 0.602 5.592 1.00 95.44 256 SER A CA 1
ATOM 2065 C C . SER A 1 256 ? -23.259 -0.352 4.516 1.00 95.44 256 SER A C 1
ATOM 2067 O O . SER A 1 256 ? -23.032 -1.566 4.572 1.00 95.44 256 SER A O 1
ATOM 2069 N N . THR A 1 257 ? -24.021 0.165 3.551 1.00 95.44 257 THR A N 1
ATOM 2070 C CA . THR A 1 257 ? -24.588 -0.654 2.464 1.00 95.44 257 THR A CA 1
ATOM 2071 C C . THR A 1 257 ? -23.570 -1.011 1.385 1.00 95.44 257 THR A C 1
ATOM 2073 O O . THR A 1 257 ? -23.690 -2.071 0.780 1.00 95.44 257 THR A O 1
ATOM 2076 N N . GLY A 1 258 ? -22.559 -0.168 1.162 1.00 92.62 258 GLY A N 1
ATOM 2077 C CA . GLY A 1 258 ? -21.507 -0.380 0.164 1.00 92.62 258 GLY A CA 1
ATOM 2078 C C . GLY A 1 258 ? -20.217 -0.981 0.725 1.00 92.62 258 GLY A C 1
ATOM 2079 O O . GLY A 1 258 ? -19.283 -1.219 -0.037 1.00 92.62 258 GLY A O 1
ATOM 2080 N N . GLY A 1 259 ? -20.144 -1.233 2.034 1.00 93.94 259 GLY A N 1
ATOM 2081 C CA . GLY A 1 259 ? -19.005 -1.892 2.662 1.00 93.94 259 GLY A CA 1
ATOM 2082 C C . GLY A 1 259 ? -17.755 -1.015 2.771 1.00 93.94 259 GLY A C 1
ATOM 2083 O O . GLY A 1 259 ? -17.816 0.210 2.909 1.00 93.94 259 GLY A O 1
ATOM 2084 N N . LYS A 1 260 ? -16.586 -1.665 2.752 1.00 94.50 260 LYS A N 1
ATOM 2085 C CA . LYS A 1 260 ? -15.283 -1.001 2.896 1.00 94.50 260 LYS A CA 1
ATOM 2086 C C . LYS A 1 260 ? -14.926 -0.234 1.629 1.00 94.50 260 LYS A C 1
ATOM 2088 O O . LYS A 1 260 ? -15.116 -0.736 0.524 1.00 94.50 260 LYS A O 1
ATOM 2093 N N . LYS A 1 261 ? -14.360 0.964 1.779 1.00 93.06 261 LYS A N 1
AT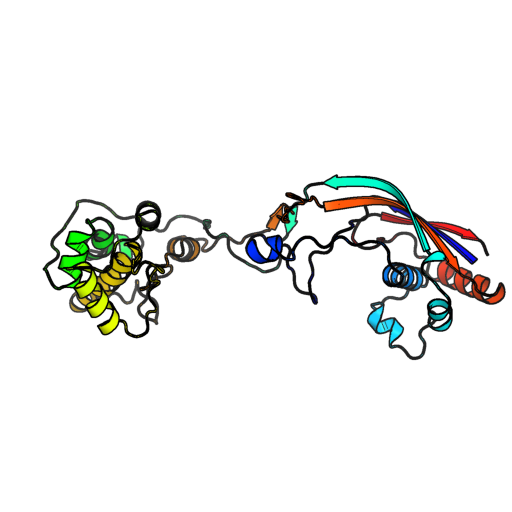OM 2094 C CA . LYS A 1 261 ? -13.911 1.765 0.636 1.00 93.06 261 LYS A CA 1
ATOM 2095 C C . LYS A 1 261 ? -12.549 1.260 0.138 1.00 93.06 261 LYS A C 1
ATOM 2097 O O . LYS A 1 261 ? -11.594 1.314 0.909 1.00 93.06 261 LYS A O 1
ATOM 2102 N N . PRO A 1 262 ? -12.400 0.851 -1.132 1.00 91.12 262 PRO A N 1
ATOM 2103 C CA . PRO A 1 262 ? -11.099 0.490 -1.680 1.00 91.12 262 PRO A CA 1
ATOM 2104 C C . PRO A 1 262 ? -10.193 1.724 -1.799 1.00 91.12 262 PRO A C 1
ATOM 2106 O O . PRO A 1 262 ? -10.620 2.806 -2.213 1.00 91.12 262 PRO A O 1
ATOM 2109 N N . SER A 1 263 ? -8.913 1.555 -1.471 1.00 88.25 263 SER A N 1
ATOM 2110 C CA . SER A 1 263 ? -7.878 2.560 -1.710 1.00 88.25 263 SER A CA 1
ATOM 2111 C C . SER A 1 263 ? -7.354 2.414 -3.137 1.00 88.25 263 SER A C 1
ATOM 2113 O O . SER A 1 263 ? -6.530 1.548 -3.429 1.00 88.25 263 SER A O 1
ATOM 2115 N N . TRP A 1 264 ? -7.834 3.278 -4.033 1.00 88.50 264 TRP A N 1
ATOM 2116 C CA . TRP A 1 264 ? -7.524 3.235 -5.469 1.00 88.50 264 TRP A CA 1
ATOM 2117 C C . TRP A 1 264 ? -6.088 3.609 -5.835 1.00 88.50 264 TRP A C 1
ATOM 2119 O O . TRP A 1 264 ? -5.650 3.363 -6.962 1.00 88.50 264 TRP A O 1
ATOM 2129 N N . GLY A 1 265 ? -5.361 4.239 -4.920 1.00 87.38 265 GLY A N 1
ATOM 2130 C CA . GLY A 1 265 ? -4.048 4.786 -5.197 1.00 87.38 265 GLY A CA 1
ATOM 2131 C C . GLY A 1 265 ? -3.641 5.861 -4.213 1.00 87.38 265 GLY A C 1
ATOM 2132 O O . GLY A 1 265 ? -4.315 6.128 -3.217 1.00 87.38 265 GLY A O 1
ATOM 2133 N N . ASN A 1 266 ? -2.516 6.485 -4.521 1.00 84.88 266 ASN A N 1
ATOM 2134 C CA . ASN A 1 266 ? -1.960 7.577 -3.747 1.00 84.88 266 ASN A CA 1
ATOM 2135 C C . ASN A 1 266 ? -0.985 8.395 -4.594 1.00 84.88 266 ASN A C 1
ATOM 2137 O O . ASN A 1 266 ? -0.403 7.864 -5.544 1.00 84.88 266 ASN A O 1
ATOM 2141 N N . PRO A 1 267 ? -0.736 9.661 -4.226 1.00 88.25 267 PRO A N 1
ATOM 2142 C CA . PRO A 1 267 ? 0.413 10.378 -4.755 1.00 88.25 267 PRO A CA 1
ATOM 2143 C C . PRO A 1 267 ? 1.712 9.631 -4.414 1.00 88.25 267 PRO A C 1
ATOM 2145 O O . PRO A 1 267 ? 1.850 9.043 -3.334 1.00 88.25 267 PRO A O 1
ATOM 2148 N N . TYR A 1 268 ? 2.663 9.631 -5.345 1.00 85.06 268 TYR A N 1
ATOM 2149 C CA . TYR A 1 268 ? 4.013 9.129 -5.115 1.00 85.06 268 TYR A CA 1
ATOM 2150 C C . TYR A 1 268 ? 4.797 10.151 -4.294 1.00 85.06 268 TYR A C 1
ATOM 2152 O O . TYR A 1 268 ? 5.319 11.128 -4.825 1.00 85.06 268 TYR A O 1
ATOM 2160 N N . LEU A 1 269 ? 4.820 9.919 -2.983 1.00 79.88 269 LEU A N 1
ATOM 2161 C CA . LEU A 1 269 ? 5.524 10.729 -1.992 1.00 79.88 269 LEU A CA 1
ATOM 2162 C C . LEU A 1 269 ? 6.242 9.800 -1.005 1.00 79.88 269 LEU A C 1
ATOM 2164 O O . LEU A 1 269 ? 5.777 9.610 0.124 1.00 79.88 269 LEU A O 1
ATOM 2168 N N . PRO A 1 270 ? 7.326 9.131 -1.431 1.00 74.19 270 PRO A N 1
ATOM 2169 C CA . PRO A 1 270 ? 8.189 8.427 -0.496 1.00 74.19 270 PRO A CA 1
ATOM 2170 C C . PRO A 1 270 ? 8.780 9.442 0.488 1.00 74.19 270 PRO A C 1
ATOM 2172 O O . PRO A 1 270 ? 9.230 10.506 0.086 1.00 74.19 270 PRO A O 1
ATOM 2175 N N . ALA A 1 271 ? 8.775 9.118 1.776 1.00 68.31 271 ALA A N 1
ATOM 2176 C CA . ALA A 1 271 ? 9.377 9.964 2.800 1.00 68.31 271 ALA A CA 1
ATOM 2177 C C . ALA A 1 271 ? 10.740 9.378 3.167 1.00 68.31 271 ALA A C 1
ATOM 2179 O O . ALA A 1 271 ? 10.809 8.382 3.885 1.00 68.31 271 ALA A 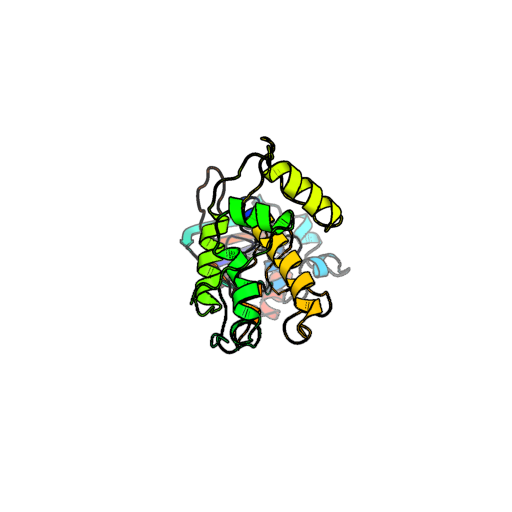O 1
ATOM 2180 N N . VAL A 1 272 ? 11.809 9.975 2.644 1.00 67.25 272 VAL A N 1
ATOM 2181 C CA . VAL A 1 272 ? 13.182 9.484 2.805 1.00 67.25 272 VAL A CA 1
ATOM 2182 C C . VAL A 1 272 ? 13.911 10.371 3.809 1.00 67.25 272 VAL A C 1
ATOM 2184 O O . VAL A 1 272 ? 13.964 11.593 3.655 1.00 67.25 272 VAL A O 1
ATOM 2187 N N . PHE A 1 273 ? 14.481 9.768 4.854 1.00 61.91 273 PHE A N 1
ATOM 2188 C CA . PHE A 1 273 ? 15.233 10.509 5.868 1.00 61.91 273 PHE A CA 1
ATOM 2189 C C . PHE A 1 273 ? 16.411 11.258 5.219 1.00 61.91 273 PHE A C 1
ATOM 2191 O O . PHE A 1 273 ? 17.180 10.666 4.467 1.00 61.91 273 PHE A O 1
ATOM 2198 N N . GLY A 1 274 ? 16.525 12.565 5.467 1.00 62.84 274 GLY A N 1
ATOM 2199 C CA . GLY A 1 274 ? 17.570 13.428 4.895 1.00 62.84 274 GLY A CA 1
ATOM 2200 C C . GLY A 1 274 ? 17.319 13.950 3.470 1.00 62.84 274 GLY A C 1
ATOM 2201 O O . GLY A 1 274 ? 17.923 14.946 3.093 1.00 62.84 274 GLY A O 1
ATOM 2202 N N . LEU A 1 275 ? 16.402 13.349 2.701 1.00 64.12 275 LEU A N 1
ATOM 2203 C CA . LEU A 1 275 ? 16.065 13.750 1.317 1.00 64.12 275 LEU A CA 1
ATOM 2204 C C . LEU A 1 275 ? 14.678 14.407 1.191 1.00 64.12 275 LEU A C 1
ATOM 2206 O O . LEU A 1 275 ? 14.287 14.845 0.109 1.00 64.12 275 LEU A O 1
ATOM 2210 N N . GLY A 1 276 ? 13.921 14.471 2.288 1.00 71.75 276 GLY A N 1
ATOM 2211 C CA . GLY A 1 276 ? 12.559 14.997 2.295 1.00 71.75 276 GLY A CA 1
ATOM 2212 C C . GLY A 1 276 ? 11.585 14.064 1.572 1.00 71.75 276 GLY A C 1
ATOM 2213 O O . GLY A 1 276 ? 11.607 12.848 1.776 1.00 71.75 276 GLY A O 1
ATOM 2214 N N . ASN A 1 277 ? 10.717 14.641 0.739 1.00 70.94 277 ASN A N 1
ATOM 2215 C CA . ASN A 1 277 ? 9.736 13.908 -0.063 1.00 70.94 277 ASN A CA 1
ATOM 2216 C C . ASN A 1 277 ? 10.139 13.946 -1.546 1.00 70.94 277 ASN A C 1
ATOM 2218 O O . ASN A 1 277 ? 9.626 14.796 -2.281 1.00 70.94 277 ASN A O 1
ATOM 2222 N N . PRO A 1 278 ? 11.074 13.089 -2.002 1.00 79.69 278 PRO A N 1
ATOM 2223 C CA . PRO A 1 278 ? 11.472 13.090 -3.399 1.00 79.69 278 PRO A CA 1
ATOM 2224 C C . PRO A 1 278 ? 10.293 12.710 -4.298 1.00 79.69 278 PRO A C 1
ATOM 2226 O O . PRO A 1 278 ? 9.543 11.772 -4.023 1.00 79.69 278 PRO A O 1
ATOM 2229 N N . LEU A 1 279 ? 10.138 13.465 -5.382 1.00 88.38 279 LEU A N 1
ATOM 2230 C CA . LEU A 1 279 ? 9.113 13.245 -6.396 1.00 88.38 279 LEU A CA 1
ATOM 2231 C C . LEU A 1 279 ? 9.562 12.183 -7.411 1.00 88.38 279 LEU A C 1
ATOM 2233 O O . LEU A 1 279 ? 10.680 11.666 -7.352 1.00 88.38 279 LEU A O 1
ATOM 2237 N N . LEU A 1 280 ? 8.678 11.838 -8.348 1.00 91.50 280 LEU A N 1
ATOM 2238 C CA . LEU A 1 280 ? 9.062 11.002 -9.477 1.00 91.50 280 LEU A CA 1
ATOM 2239 C C . LEU A 1 280 ? 9.958 11.806 -10.419 1.00 91.50 280 LEU A C 1
ATOM 2241 O O . LEU A 1 280 ? 9.601 12.911 -10.819 1.00 91.50 280 LEU A O 1
ATOM 2245 N N . THR A 1 281 ? 11.075 11.212 -10.818 1.00 93.19 281 THR A N 1
ATOM 2246 C CA . THR A 1 281 ? 11.987 11.777 -11.805 1.00 93.19 281 THR A CA 1
ATOM 2247 C C . THR A 1 281 ? 11.597 11.309 -13.203 1.00 93.19 281 THR A C 1
ATOM 2249 O O . THR A 1 281 ? 11.489 10.110 -13.482 1.00 93.19 281 THR A O 1
ATOM 2252 N N . LYS A 1 282 ? 11.411 12.274 -14.098 1.00 95.19 282 LYS A N 1
ATOM 2253 C CA . LYS A 1 282 ? 11.153 12.101 -15.523 1.00 95.19 282 LYS A CA 1
ATOM 2254 C C . LYS A 1 282 ? 12.307 12.719 -16.306 1.00 95.19 282 LYS A C 1
ATOM 2256 O O . LYS A 1 282 ? 12.704 13.843 -16.016 1.00 95.19 282 LYS A O 1
ATOM 2261 N N . ALA A 1 283 ? 12.829 11.999 -17.289 1.00 96.56 283 ALA A N 1
ATOM 2262 C CA . ALA A 1 283 ? 13.942 12.459 -18.114 1.00 96.56 283 ALA A CA 1
ATOM 2263 C C . ALA A 1 283 ? 13.584 12.426 -19.603 1.00 96.56 283 ALA A C 1
ATOM 2265 O O . ALA A 1 283 ? 12.886 11.514 -20.058 1.00 96.56 283 ALA A O 1
ATOM 2266 N N . GLY A 1 284 ? 14.106 13.393 -20.352 1.00 97.19 284 GLY A N 1
ATOM 2267 C CA . GLY A 1 284 ? 14.155 13.375 -21.814 1.00 97.19 284 GLY A CA 1
ATOM 2268 C C . GLY A 1 284 ? 15.574 13.664 -22.289 1.00 97.19 284 GLY A C 1
ATOM 2269 O O . GLY A 1 284 ? 16.333 14.357 -21.605 1.00 97.19 284 GLY A O 1
ATOM 2270 N N . GLY A 1 285 ? 15.958 13.097 -23.425 1.00 97.69 285 GLY A N 1
ATOM 2271 C CA . GLY A 1 285 ? 17.342 13.107 -23.869 1.00 97.69 285 GLY A CA 1
ATOM 2272 C C . GLY A 1 285 ? 17.616 12.184 -25.046 1.00 97.69 285 GLY A C 1
ATOM 2273 O O . GLY A 1 285 ? 16.723 11.806 -25.806 1.00 97.69 285 GLY A O 1
ATOM 2274 N N . THR A 1 286 ? 18.888 11.841 -25.196 1.00 98.06 286 THR A N 1
ATOM 2275 C CA . THR A 1 286 ? 19.386 10.923 -26.218 1.00 98.06 286 THR A CA 1
ATOM 2276 C C . THR A 1 286 ? 20.218 9.836 -25.557 1.00 98.06 286 THR A C 1
ATOM 2278 O O . THR A 1 286 ? 21.107 10.128 -24.768 1.00 98.06 286 THR A O 1
ATOM 2281 N N . LEU A 1 287 ? 19.944 8.585 -25.896 1.00 98.19 287 LEU A N 1
ATOM 2282 C CA . LEU A 1 287 ? 20.776 7.446 -25.555 1.00 98.19 287 LEU A CA 1
ATOM 2283 C C . LEU A 1 287 ? 21.625 7.085 -26.775 1.00 98.19 287 LEU A C 1
ATOM 2285 O O . LEU A 1 287 ? 21.089 6.789 -27.842 1.00 98.19 287 LEU A O 1
ATOM 2289 N N . GLU A 1 288 ? 22.938 7.112 -26.613 1.00 98.38 288 GLU A N 1
ATOM 2290 C CA . GLU A 1 288 ? 23.904 6.719 -27.635 1.00 98.38 288 GLU A CA 1
ATOM 2291 C C . GLU A 1 288 ? 24.532 5.381 -27.242 1.00 98.38 288 GLU A C 1
ATOM 2293 O O . GLU A 1 288 ? 25.011 5.226 -26.119 1.00 98.38 288 GLU A O 1
ATOM 2298 N N . ILE A 1 289 ? 24.502 4.413 -28.157 1.00 98.06 289 ILE A N 1
ATOM 2299 C CA . ILE A 1 289 ? 25.030 3.062 -27.947 1.00 98.06 289 ILE A CA 1
ATOM 2300 C C . ILE A 1 289 ? 26.076 2.787 -29.023 1.00 98.06 289 ILE A C 1
ATOM 2302 O O . ILE A 1 289 ? 25.769 2.857 -30.216 1.00 98.06 289 ILE A O 1
ATOM 2306 N N . THR A 1 290 ? 27.294 2.449 -28.609 1.00 97.88 290 THR A N 1
ATOM 2307 C CA . THR A 1 290 ? 28.388 2.085 -29.519 1.00 97.88 290 THR A CA 1
ATOM 2308 C C . THR A 1 290 ? 28.660 0.589 -29.426 1.00 97.88 290 THR A C 1
ATOM 2310 O O . THR A 1 290 ? 29.103 0.085 -28.408 1.00 97.88 290 THR A O 1
ATOM 2313 N N . LEU A 1 291 ? 28.394 -0.151 -30.497 1.00 95.94 291 LEU A N 1
ATOM 2314 C CA . LEU A 1 291 ? 28.669 -1.583 -30.568 1.00 95.94 291 LEU A CA 1
ATOM 2315 C C . LEU A 1 291 ? 29.994 -1.805 -31.299 1.00 95.94 291 LEU A C 1
ATOM 2317 O O . LEU A 1 291 ? 30.106 -1.535 -32.503 1.00 95.94 291 LEU A O 1
ATOM 2321 N N . ASN A 1 292 ? 30.986 -2.323 -30.571 1.00 94.88 292 ASN A N 1
ATOM 2322 C CA . ASN A 1 292 ? 32.299 -2.691 -31.104 1.00 94.88 292 ASN A CA 1
ATOM 2323 C C . ASN A 1 292 ? 32.261 -4.055 -31.823 1.00 94.88 292 ASN A C 1
ATOM 2325 O O . ASN A 1 292 ? 32.900 -5.018 -31.408 1.00 94.88 292 ASN A O 1
ATOM 2329 N N . ILE A 1 293 ? 31.451 -4.136 -32.874 1.00 95.62 293 ILE A N 1
ATOM 2330 C CA . ILE A 1 293 ? 31.229 -5.332 -33.696 1.00 95.62 293 ILE A CA 1
ATOM 2331 C C . ILE A 1 293 ? 31.844 -5.157 -35.086 1.00 95.62 293 ILE A C 1
ATOM 2333 O O . ILE A 1 293 ? 32.108 -4.030 -35.516 1.00 95.62 293 ILE A O 1
ATOM 2337 N N . SER A 1 294 ? 32.061 -6.265 -35.797 1.00 96.81 294 SER A N 1
ATOM 2338 C CA . SER A 1 294 ? 32.566 -6.214 -37.170 1.00 96.81 294 SER A CA 1
ATOM 2339 C C . SER A 1 294 ? 31.570 -5.524 -38.111 1.00 96.81 294 SER A C 1
ATOM 2341 O O . SER A 1 294 ? 30.370 -5.457 -37.842 1.00 96.81 294 SER A O 1
ATOM 2343 N N . HIS A 1 295 ? 32.062 -5.035 -39.250 1.00 96.69 295 HIS A N 1
ATOM 2344 C CA . HIS A 1 295 ? 31.215 -4.436 -40.285 1.00 96.69 295 HIS A CA 1
ATOM 2345 C C . HIS A 1 295 ? 30.124 -5.406 -40.781 1.00 96.69 295 HIS A C 1
ATOM 2347 O O . HIS A 1 295 ? 28.989 -5.004 -41.005 1.00 96.69 295 HIS A O 1
ATOM 2353 N N . GLU A 1 296 ? 30.446 -6.696 -40.898 1.00 96.94 296 GLU A N 1
ATOM 2354 C CA . GLU A 1 296 ? 29.489 -7.738 -41.286 1.00 96.94 296 GLU A CA 1
ATOM 2355 C C . GLU A 1 296 ? 28.402 -7.945 -40.221 1.00 96.94 296 GLU A C 1
ATOM 2357 O O . GLU A 1 296 ? 27.218 -7.964 -40.546 1.00 96.94 296 GLU A O 1
ATOM 2362 N N . GLN A 1 297 ? 28.783 -8.007 -38.940 1.00 96.56 297 GLN A N 1
ATOM 2363 C CA . GLN A 1 297 ? 27.828 -8.098 -37.830 1.00 96.56 297 GLN A CA 1
ATOM 2364 C C . GLN A 1 297 ? 26.928 -6.858 -37.745 1.00 96.56 297 GLN A C 1
ATOM 2366 O O . GLN A 1 297 ? 25.751 -6.967 -37.411 1.00 96.56 297 GLN A O 1
ATOM 2371 N N . ALA A 1 298 ? 27.472 -5.676 -38.042 1.00 97.19 298 ALA A N 1
ATOM 2372 C CA . ALA A 1 298 ? 26.718 -4.428 -38.064 1.00 97.19 298 ALA A CA 1
ATOM 2373 C C . ALA A 1 298 ? 25.666 -4.399 -39.183 1.00 97.19 298 ALA A C 1
ATOM 2375 O O . ALA A 1 298 ? 24.543 -3.958 -38.940 1.00 97.19 298 ALA A O 1
ATOM 2376 N N . LEU A 1 299 ? 26.009 -4.901 -40.374 1.00 97.62 299 LEU A N 1
ATOM 2377 C CA . LEU A 1 299 ? 25.067 -5.058 -41.485 1.00 97.62 299 LEU A CA 1
ATOM 2378 C C . LEU A 1 299 ? 23.961 -6.067 -41.152 1.00 97.62 299 LEU A C 1
ATOM 2380 O O . LEU A 1 299 ? 22.791 -5.761 -41.358 1.00 97.62 299 LEU A O 1
ATOM 2384 N N . ASP A 1 300 ? 24.313 -7.231 -40.592 1.00 97.69 300 ASP A N 1
ATOM 2385 C CA . ASP A 1 300 ? 23.327 -8.239 -40.172 1.00 97.69 300 ASP A CA 1
ATOM 2386 C C . ASP A 1 300 ? 22.370 -7.685 -39.103 1.00 97.69 300 ASP A C 1
ATOM 2388 O O . ASP A 1 300 ? 21.158 -7.869 -39.198 1.00 97.69 300 ASP A O 1
ATOM 2392 N N . LEU A 1 301 ? 22.884 -6.949 -38.111 1.00 97.44 301 LEU A N 1
ATOM 2393 C CA . LEU A 1 301 ? 22.043 -6.325 -37.091 1.00 97.44 301 LEU A CA 1
ATOM 2394 C C . LEU A 1 301 ? 21.125 -5.247 -37.686 1.00 97.44 301 LEU A C 1
ATOM 2396 O O . LEU A 1 301 ? 19.951 -5.191 -37.319 1.00 97.44 301 LEU A O 1
ATOM 2400 N N . GLN A 1 302 ? 21.623 -4.407 -38.599 1.00 97.12 302 GLN A N 1
ATOM 2401 C CA . GLN A 1 302 ? 20.790 -3.408 -39.274 1.00 97.12 302 GLN A CA 1
ATOM 2402 C C . GLN A 1 302 ? 19.654 -4.071 -40.063 1.00 97.12 302 GLN A C 1
ATOM 2404 O O . GLN A 1 302 ? 18.499 -3.696 -39.872 1.00 97.12 302 GLN A O 1
ATOM 2409 N N . ASP A 1 303 ? 19.960 -5.099 -40.860 1.00 97.94 303 ASP A N 1
ATOM 2410 C CA . ASP A 1 303 ? 18.960 -5.836 -41.642 1.00 97.94 303 ASP A CA 1
ATOM 2411 C C . ASP A 1 303 ? 17.863 -6.432 -40.746 1.00 97.94 303 ASP A C 1
ATOM 2413 O O . ASP A 1 303 ? 16.672 -6.299 -41.035 1.00 97.94 303 ASP A O 1
ATOM 2417 N N . LYS A 1 304 ? 18.231 -7.001 -39.588 1.00 97.94 304 LYS A N 1
ATOM 2418 C CA . LYS A 1 304 ? 17.244 -7.512 -38.619 1.00 97.94 304 LYS A CA 1
ATOM 2419 C C . LYS A 1 304 ? 16.367 -6.419 -38.021 1.00 97.94 304 LYS A C 1
ATOM 2421 O O . LYS A 1 304 ? 15.181 -6.663 -37.800 1.00 97.94 304 LYS A O 1
ATOM 2426 N N . ILE A 1 305 ? 16.922 -5.241 -37.734 1.00 97.75 305 ILE A N 1
ATOM 2427 C CA . ILE A 1 305 ? 16.150 -4.101 -37.217 1.00 97.75 305 ILE A CA 1
ATOM 2428 C C . ILE A 1 305 ? 15.148 -3.621 -38.274 1.00 97.75 305 ILE A C 1
ATOM 2430 O O . ILE A 1 305 ? 13.966 -3.446 -37.963 1.00 97.75 305 ILE A O 1
ATOM 2434 N N . ASP A 1 306 ? 15.602 -3.465 -39.517 1.00 97.25 306 ASP A N 1
ATOM 2435 C CA . ASP A 1 306 ? 14.774 -3.002 -40.631 1.00 97.25 306 ASP A CA 1
ATOM 2436 C C . ASP A 1 306 ? 13.662 -4.013 -40.949 1.00 97.25 306 ASP A C 1
ATOM 2438 O O . ASP A 1 306 ? 12.495 -3.638 -41.083 1.00 97.25 306 ASP A O 1
ATOM 2442 N N . CYS A 1 307 ? 13.988 -5.310 -40.958 1.00 97.75 307 CYS A N 1
ATOM 2443 C CA . CYS A 1 307 ? 13.019 -6.391 -41.144 1.00 97.75 307 CYS A CA 1
ATOM 2444 C C . CYS A 1 307 ? 12.002 -6.493 -39.995 1.00 97.75 307 CYS A C 1
ATOM 2446 O O . CYS A 1 307 ? 10.839 -6.830 -40.230 1.00 97.75 307 CYS A O 1
ATOM 2448 N N . ALA A 1 308 ? 12.408 -6.208 -38.751 1.00 97.62 308 ALA A N 1
ATOM 2449 C CA . ALA A 1 308 ? 11.504 -6.208 -37.598 1.00 97.62 308 ALA A CA 1
ATOM 2450 C C . ALA A 1 308 ? 10.554 -4.997 -37.578 1.00 97.62 308 ALA A C 1
ATOM 2452 O O . ALA A 1 308 ? 9.474 -5.075 -36.984 1.00 97.62 308 ALA A O 1
ATOM 2453 N N . GLY A 1 309 ? 10.942 -3.875 -38.199 1.00 95.56 309 GLY A N 1
ATOM 2454 C CA . GLY A 1 309 ? 10.074 -2.712 -38.417 1.00 95.56 309 GLY A CA 1
ATOM 2455 C C . GLY A 1 309 ? 9.600 -2.020 -37.133 1.00 95.56 309 GLY A C 1
ATOM 2456 O O . GLY A 1 309 ? 8.479 -1.508 -37.060 1.00 95.56 309 GLY A O 1
ATOM 2457 N N . VAL A 1 310 ? 10.419 -2.026 -36.079 1.00 95.81 310 VAL A N 1
ATOM 2458 C CA . VAL A 1 310 ? 10.051 -1.480 -34.763 1.00 95.81 310 VAL A CA 1
ATOM 2459 C C . VAL A 1 310 ? 10.249 0.033 -34.738 1.00 95.81 310 VAL A C 1
ATOM 2461 O O . VAL A 1 310 ? 11.370 0.522 -34.671 1.00 95.81 310 VAL A O 1
ATOM 2464 N N . SER A 1 311 ? 9.149 0.788 -34.747 1.00 91.81 311 SER A N 1
ATOM 2465 C CA . SER A 1 311 ? 9.185 2.249 -34.903 1.00 91.81 311 SER A CA 1
ATOM 2466 C C . SER A 1 311 ? 9.319 3.032 -33.591 1.00 91.81 311 SER A C 1
ATOM 2468 O O . SER A 1 311 ? 10.168 3.912 -33.468 1.00 91.81 311 SER A O 1
ATOM 2470 N N . SER A 1 312 ? 8.484 2.733 -32.595 1.00 94.88 312 SER A N 1
ATOM 2471 C CA . SER A 1 312 ? 8.467 3.438 -31.308 1.00 94.88 312 SER A CA 1
ATOM 2472 C C . SER A 1 312 ? 8.309 2.476 -30.137 1.00 94.88 312 SER A C 1
ATOM 2474 O O . SER A 1 312 ? 7.672 1.424 -30.236 1.00 94.88 312 SER A O 1
ATOM 2476 N N . PHE A 1 313 ? 8.927 2.826 -29.013 1.00 96.31 313 PHE A N 1
ATOM 2477 C CA . PHE A 1 313 ? 8.957 2.002 -27.810 1.00 96.31 313 PHE A CA 1
ATOM 2478 C C . PHE A 1 313 ? 9.147 2.862 -26.556 1.00 96.31 313 PHE A C 1
ATOM 2480 O O . PHE A 1 313 ? 9.247 4.085 -26.616 1.00 96.31 313 PHE A O 1
ATOM 2487 N N . TYR A 1 314 ? 9.162 2.224 -25.388 1.00 95.19 314 TYR A N 1
ATOM 2488 C CA . TYR A 1 314 ? 9.476 2.880 -24.121 1.00 95.19 314 TYR A CA 1
ATOM 2489 C C . TYR A 1 314 ? 10.925 2.615 -23.738 1.00 95.19 314 TYR A C 1
ATOM 2491 O O . TYR A 1 314 ? 11.376 1.472 -23.787 1.00 95.19 314 TYR A O 1
ATOM 2499 N N . LEU A 1 315 ? 11.631 3.653 -23.292 1.00 94.12 315 LEU A N 1
ATOM 2500 C CA . LEU A 1 315 ? 12.957 3.508 -22.703 1.00 94.12 315 LEU A CA 1
ATOM 2501 C C . LEU A 1 315 ? 12.829 3.414 -21.181 1.00 94.12 315 LEU A C 1
ATOM 2503 O O . LEU A 1 315 ? 12.453 4.382 -20.514 1.00 94.12 315 LEU A O 1
ATOM 2507 N N . GLY A 1 316 ? 13.105 2.232 -20.628 1.00 89.81 316 GLY A N 1
ATOM 2508 C CA . GLY A 1 316 ? 12.886 1.944 -19.212 1.00 89.81 316 GLY A CA 1
ATOM 2509 C C . GLY A 1 316 ? 11.396 1.807 -18.885 1.00 89.81 316 GLY A C 1
ATOM 2510 O O . GLY A 1 316 ? 10.791 0.768 -19.149 1.00 89.81 316 GLY A O 1
ATOM 2511 N N . LYS A 1 317 ? 10.792 2.836 -18.276 1.00 90.44 317 LYS A N 1
ATOM 2512 C CA . LYS A 1 317 ? 9.385 2.814 -17.842 1.00 90.44 317 LYS A CA 1
ATOM 2513 C C . LYS A 1 317 ? 8.609 4.016 -18.371 1.00 90.44 317 LYS A C 1
ATOM 2515 O O . LYS A 1 317 ? 8.921 5.145 -18.010 1.00 90.44 317 LYS A O 1
ATOM 2520 N N . LYS A 1 318 ? 7.528 3.756 -19.123 1.00 92.38 318 LYS A N 1
ATOM 2521 C CA . LYS A 1 318 ? 6.707 4.788 -19.796 1.00 92.38 318 LYS A CA 1
ATOM 2522 C C . LYS A 1 318 ? 7.579 5.756 -20.633 1.00 92.38 318 LYS A C 1
ATOM 2524 O O . LYS A 1 318 ? 8.769 5.522 -20.819 1.00 92.38 318 LYS A O 1
ATOM 2529 N N . GLY A 1 319 ? 6.980 6.819 -21.160 1.00 92.56 319 GLY A N 1
ATOM 2530 C CA . GLY A 1 319 ? 7.650 7.779 -22.042 1.00 92.56 319 GLY A CA 1
ATOM 2531 C C . GLY A 1 319 ? 7.465 7.430 -23.513 1.00 92.56 319 GLY A C 1
ATOM 2532 O O . GLY A 1 319 ? 6.576 6.660 -23.856 1.00 92.56 319 GLY A O 1
ATOM 2533 N N . LEU A 1 320 ? 8.283 8.013 -24.376 1.00 96.81 320 LEU A N 1
ATOM 2534 C CA . LEU A 1 320 ? 8.342 7.712 -25.803 1.00 96.81 320 LEU A CA 1
ATOM 2535 C C . LEU A 1 320 ? 9.810 7.669 -26.205 1.00 96.81 320 LEU A C 1
ATOM 2537 O O . LEU A 1 320 ? 10.565 8.555 -25.820 1.00 96.81 320 LEU A O 1
ATOM 2541 N N . ALA A 1 321 ? 10.209 6.662 -26.964 1.00 97.94 321 ALA A N 1
ATOM 2542 C CA . ALA A 1 321 ? 11.537 6.550 -27.536 1.00 97.94 321 ALA A CA 1
ATOM 2543 C C . ALA A 1 321 ? 11.455 6.019 -28.969 1.00 97.94 321 ALA A C 1
ATOM 2545 O O . ALA A 1 321 ? 10.544 5.255 -29.304 1.00 97.94 321 ALA A O 1
ATOM 2546 N N . TYR A 1 322 ? 12.403 6.439 -29.798 1.00 98.00 322 TYR A N 1
ATOM 2547 C CA . TYR A 1 322 ? 12.557 5.984 -31.176 1.00 98.00 322 TYR A CA 1
ATOM 2548 C C . TYR A 1 322 ? 14.025 6.055 -31.594 1.00 98.00 322 TYR A C 1
ATOM 2550 O O . TYR A 1 322 ? 14.812 6.819 -31.025 1.00 98.00 322 TYR A O 1
ATOM 2558 N N . VAL A 1 323 ? 14.394 5.243 -32.582 1.00 97.88 323 VAL A N 1
ATOM 2559 C CA . VAL A 1 323 ? 15.729 5.290 -33.181 1.00 97.88 323 VAL A CA 1
ATOM 2560 C C . VAL A 1 323 ? 15.811 6.527 -34.069 1.00 97.88 323 VAL A C 1
ATOM 2562 O O . VAL A 1 323 ? 15.007 6.696 -34.981 1.00 97.88 323 VAL A O 1
ATOM 2565 N N . GLU A 1 324 ? 16.745 7.418 -33.758 1.00 97.38 324 GLU A N 1
ATOM 2566 C CA . GLU A 1 324 ? 16.995 8.646 -34.514 1.00 97.38 324 GLU A CA 1
ATOM 2567 C C . GLU A 1 324 ? 17.995 8.406 -35.646 1.00 97.38 324 GLU A C 1
ATOM 2569 O O . GLU A 1 324 ? 17.836 8.970 -36.723 1.00 97.38 324 GLU A O 1
ATOM 2574 N N . ASP A 1 325 ? 19.029 7.600 -35.390 1.00 97.38 325 ASP A N 1
ATOM 2575 C CA . ASP A 1 325 ? 20.122 7.371 -36.334 1.00 97.38 325 ASP A CA 1
ATOM 2576 C C . ASP A 1 325 ? 20.800 6.015 -36.081 1.00 97.38 325 ASP A C 1
ATOM 2578 O O . ASP A 1 325 ? 20.964 5.598 -34.928 1.00 97.38 325 ASP A O 1
ATOM 2582 N N . ILE A 1 326 ? 21.214 5.352 -37.162 1.00 96.94 326 ILE A N 1
ATOM 2583 C CA . ILE A 1 326 ? 22.029 4.134 -37.151 1.00 96.94 326 ILE A CA 1
ATOM 2584 C C . ILE A 1 326 ? 23.198 4.351 -38.109 1.00 96.94 326 ILE A C 1
ATOM 2586 O O . ILE A 1 326 ? 23.001 4.633 -39.289 1.00 96.94 326 ILE A O 1
ATOM 2590 N N . ARG A 1 327 ? 24.422 4.178 -37.606 1.00 96.69 327 ARG A N 1
ATOM 2591 C CA . ARG A 1 327 ? 25.658 4.289 -38.390 1.00 96.69 327 ARG A CA 1
ATOM 2592 C C . ARG A 1 327 ? 26.456 3.000 -38.260 1.00 96.69 327 ARG A C 1
ATOM 2594 O O . ARG A 1 327 ? 26.672 2.531 -37.142 1.00 96.69 327 ARG A O 1
ATOM 2601 N N . ILE A 1 328 ? 26.871 2.421 -39.381 1.00 92.75 328 ILE A N 1
ATOM 2602 C CA . ILE A 1 328 ? 27.695 1.206 -39.404 1.00 92.75 328 ILE A CA 1
ATOM 2603 C C . ILE A 1 328 ? 29.151 1.561 -39.131 1.00 92.75 328 ILE A C 1
ATOM 2605 O O . ILE A 1 328 ? 29.687 2.437 -39.843 1.00 92.75 328 ILE A O 1
#

Secondary structure (DSSP, 8-state):
-EEEEEEEEEE-B--EETTEE---GGGHHHHHHH---B----HHHHHHHHHHHTT--S-HHHHHTSTT-TTHHHHHH--GGGEEEEEEEEEEE--EEE--S-PEEEEEE-S-B-TTSHHHHSTTHHHHHGGGTS-HHHHHHHHHT--------PPP-HHHHHHHHHHHHHSPPEES-HHHHHHHHHHHHH-TT----B-TTSEE-HHHHHHHHHHHHHHHHTTTS--TTTS-TTS--TTB-TTS-B-HHHHHHHTBSS-EEE--EEE----BTTTBS--EEEEEEEEEEE----HHHHHHHHHHHHHHT---B-SSBSSEEEEEEEE-

Sequence (328 aa):
MFIKIRYESSWRNSFLEDGKYIGAVSTQKKLKEKGYKPKSITKDTVMGVLNRLIGEQRKLDKARNSSDYYFNDIENILKDEDINDKVNYICNEMVYLRNISGSDDPSGFMGMIKANDPIFTSEFSKSLWGIFYIDIESVCDFCLGAPYDHMENFDFDPTSLMEQFGRLNKLSAINIEGKVKEVFEKLQKIFPDVKYKVTTKNQIKPIAIYASAFYIQIDRLKESYDLRAILSDKGVISGIAKSGIITGKDFMGRYSTGGKKPSWGNPYLPAVFGLGNPLLTKAGGTLEITLNISHEQALDLQDKIDCAGVSSFYLGKKGLAYVEDIRI

Foldseek 3Di:
DKFKKFFFFAWQFDQDDPNDGNQFCVPLVCLQVPRGGGHDDDLLLVQQVLCVLLPNPDRPVVLVPDPPNPCPVLSVPFDPVLKDFFFPDKDFDWDWDFDPPFDFDQADDDADFQLVQCCQVPPCNQVLLCLLVDDLVVLLCVLVPDDDDDRDVDRDGLVVSVVSLVVQQPDDWDACDDSNVVSVVSLCVVCVVDDADADPRRTHRSLLSSLLSSLVSLVVVVVPDDCVSQADPVRDHFQGDNNNGGRNLRNRQVRHPRGTHTDGTGIRFRQYVPPGGGGTMTTTGMIMGDGPDDPVVLVVSVVSSVVSVDAWDHRNHDTIMGTPDRDD

pLDDT: mean 90.46, std 9.73, range [50.38, 98.38]

Organism: NCBI:txid702114

Radius of gyration: 31.1 Å; chains: 1; bounding box: 66×39×84 Å